Protein AF-0000000075076858 (afdb_homodimer)

Structure (mmCIF, N/CA/C/O backbone):
data_AF-0000000075076858-model_v1
#
loop_
_entity.id
_entity.type
_entity.pdbx_description
1 polymer 'EthD family reductase'
#
loop_
_atom_site.group_PDB
_atom_site.id
_atom_site.type_symbol
_atom_site.label_atom_id
_atom_site.label_alt_id
_atom_site.label_comp_id
_atom_site.label_asym_id
_atom_site.label_entity_id
_atom_site.label_seq_id
_atom_site.pdbx_PDB_ins_code
_atom_site.Cartn_x
_atom_site.Cartn_y
_atom_site.Cartn_z
_atom_site.occupancy
_atom_site.B_iso_or_equiv
_atom_site.auth_seq_id
_atom_site.auth_comp_id
_atom_site.auth_asym_id
_atom_site.auth_atom_id
_atom_site.pdbx_PDB_model_num
ATOM 1 N N . MET A 1 1 ? 21.234 0.151 3.361 1 66.81 1 MET A N 1
ATOM 2 C CA . MET A 1 1 ? 20.609 0.141 2.045 1 66.81 1 MET A CA 1
ATOM 3 C C . MET A 1 1 ? 19.094 0.281 2.168 1 66.81 1 MET A C 1
ATOM 5 O O . MET A 1 1 ? 18.5 -0.144 3.164 1 66.81 1 MET A O 1
ATOM 9 N N . GLN A 1 2 ? 18.453 1.096 1.237 1 89.06 2 GLN A N 1
ATOM 10 C CA . GLN A 1 2 ? 17.016 1.36 1.34 1 89.06 2 GLN A CA 1
ATOM 11 C C . GLN A 1 2 ? 16.203 0.136 0.934 1 89.06 2 GLN A C 1
ATOM 13 O O . GLN A 1 2 ? 16.547 -0.552 -0.031 1 89.06 2 GLN A O 1
ATOM 18 N N . ALA A 1 3 ? 15.25 -0.232 1.722 1 97.94 3 ALA A N 1
ATOM 19 C CA . ALA A 1 3 ? 14.391 -1.364 1.389 1 97.94 3 ALA A CA 1
ATOM 20 C C . ALA A 1 3 ? 13.531 -1.058 0.169 1 97.94 3 ALA A C 1
ATOM 22 O O . ALA A 1 3 ? 13.406 0.1 -0.238 1 97.94 3 ALA A O 1
ATOM 23 N N . ALA A 1 4 ? 13.039 -2.1 -0.532 1 98.62 4 ALA A N 1
ATOM 24 C CA . ALA A 1 4 ? 12.141 -1.986 -1.678 1 98.62 4 ALA A CA 1
ATOM 25 C C . ALA A 1 4 ? 10.906 -2.867 -1.497 1 98.62 4 ALA A C 1
ATOM 27 O O . ALA A 1 4 ? 10.922 -3.803 -0.694 1 98.62 4 ALA A O 1
ATOM 28 N N . LYS A 1 5 ? 9.914 -2.506 -2.207 1 98.56 5 LYS A N 1
ATOM 29 C CA . LYS A 1 5 ? 8.773 -3.424 -2.176 1 98.56 5 LYS A CA 1
ATOM 30 C C . LYS A 1 5 ? 8 -3.387 -3.492 1 98.56 5 LYS A C 1
ATOM 32 O O . LYS A 1 5 ? 8.023 -2.381 -4.203 1 98.56 5 LYS A O 1
ATOM 37 N N . LEU A 1 6 ? 7.422 -4.555 -3.848 1 98.75 6 LEU A N 1
ATOM 38 C CA . LEU A 1 6 ? 6.383 -4.684 -4.867 1 98.75 6 LEU A CA 1
ATOM 39 C C . LEU A 1 6 ? 5 -4.441 -4.266 1 98.75 6 LEU A C 1
ATOM 41 O O . LEU A 1 6 ? 4.672 -4.992 -3.215 1 98.75 6 LEU A O 1
ATOM 45 N N . ILE A 1 7 ? 4.27 -3.613 -4.902 1 98.88 7 ILE A N 1
ATOM 46 C CA . ILE A 1 7 ? 2.883 -3.359 -4.523 1 98.88 7 ILE A CA 1
ATOM 47 C C . ILE A 1 7 ? 1.945 -3.875 -5.613 1 98.88 7 ILE A C 1
ATOM 49 O O . ILE A 1 7 ? 2.088 -3.516 -6.785 1 98.88 7 ILE A O 1
ATOM 53 N N . VAL A 1 8 ? 1.028 -4.719 -5.281 1 98.88 8 VAL A N 1
ATOM 54 C CA . VAL A 1 8 ? 0.04 -5.266 -6.207 1 98.88 8 VAL A CA 1
ATOM 55 C C . VAL A 1 8 ? -1.361 -4.836 -5.777 1 98.88 8 VAL A C 1
ATOM 57 O O . VAL A 1 8 ? -1.803 -5.152 -4.672 1 98.88 8 VAL A O 1
ATOM 60 N N . MET A 1 9 ? -2.053 -4.121 -6.602 1 98.75 9 MET A N 1
ATOM 61 C CA . MET A 1 9 ? -3.375 -3.586 -6.297 1 98.75 9 MET A CA 1
ATOM 62 C C . MET A 1 9 ? -4.445 -4.25 -7.156 1 98.75 9 MET A C 1
ATOM 64 O O . MET A 1 9 ? -4.465 -4.074 -8.375 1 98.75 9 MET A O 1
ATOM 68 N N . TYR A 1 10 ? -5.316 -5 -6.484 1 98.75 10 TYR A N 1
ATOM 69 C CA . TYR A 1 10 ? -6.371 -5.734 -7.172 1 98.75 10 TYR A CA 1
ATOM 70 C C . TYR A 1 10 ? -7.656 -4.918 -7.238 1 98.75 10 TYR A C 1
ATOM 72 O O . TYR A 1 10 ? -8.164 -4.461 -6.211 1 98.75 10 TYR A O 1
ATOM 80 N N . PRO A 1 11 ? -8.195 -4.773 -8.445 1 98.44 11 PRO A N 1
ATOM 81 C CA . PRO A 1 11 ? -9.531 -4.172 -8.516 1 98.44 11 PRO A CA 1
ATOM 82 C C . PRO A 1 11 ? -10.617 -5.059 -7.902 1 98.44 11 PRO A C 1
ATOM 84 O O . PRO A 1 11 ? -10.344 -6.207 -7.535 1 98.44 11 PRO A O 1
ATOM 87 N N . LYS A 1 12 ? -11.781 -4.512 -7.762 1 98.12 12 LYS A N 1
ATOM 88 C CA . LYS A 1 12 ? -12.898 -5.285 -7.227 1 98.12 12 LYS A CA 1
ATOM 89 C C . LYS A 1 12 ? -13.195 -6.5 -8.102 1 98.12 12 LYS A C 1
ATOM 91 O O . LYS A 1 12 ? -13.438 -6.363 -9.305 1 98.12 12 LYS A O 1
ATOM 96 N N . PRO A 1 13 ? -13.141 -7.648 -7.5 1 98.56 13 PRO A N 1
ATOM 97 C CA . PRO A 1 13 ? -13.43 -8.859 -8.273 1 98.56 13 PRO A CA 1
ATOM 98 C C . PRO A 1 13 ? -14.906 -9 -8.641 1 98.56 13 PRO A C 1
ATOM 100 O O . PRO A 1 13 ? -15.758 -8.375 -8.008 1 98.56 13 PRO A O 1
ATOM 103 N N . THR A 1 14 ? -15.188 -9.789 -9.672 1 98.38 14 THR A N 1
ATOM 104 C CA . THR A 1 14 ? -16.562 -10.062 -10.062 1 98.38 14 THR A CA 1
ATOM 105 C C . THR A 1 14 ? -17.297 -10.859 -8.977 1 98.38 14 THR A C 1
ATOM 107 O O . THR A 1 14 ? -18.5 -10.734 -8.82 1 98.38 14 THR A O 1
ATOM 110 N N . ASP A 1 15 ? -16.516 -11.672 -8.227 1 98.5 15 ASP A N 1
ATOM 111 C CA . ASP A 1 15 ? -17.016 -12.469 -7.105 1 98.5 15 ASP A CA 1
ATOM 112 C C . ASP A 1 15 ? -16 -12.492 -5.965 1 98.5 15 ASP A C 1
ATOM 114 O O . ASP A 1 15 ? -15.008 -13.227 -6.02 1 98.5 15 ASP A O 1
ATOM 118 N N . PRO A 1 16 ? -16.219 -11.75 -4.961 1 98.31 16 PRO A N 1
ATOM 119 C CA . PRO A 1 16 ? -15.25 -11.641 -3.863 1 98.31 16 PRO A CA 1
ATOM 120 C C . PRO A 1 16 ? -14.969 -12.977 -3.186 1 98.31 16 PRO A C 1
ATOM 122 O O . PRO A 1 16 ? -13.844 -13.234 -2.768 1 98.31 16 PRO A O 1
ATOM 125 N N . ASP A 1 17 ? -15.992 -13.805 -3.039 1 98.44 17 ASP A N 1
ATOM 126 C CA . ASP A 1 17 ? -15.789 -15.094 -2.375 1 98.44 17 ASP A CA 1
ATOM 127 C C . ASP A 1 17 ? -14.82 -15.969 -3.16 1 98.44 17 ASP A C 1
ATOM 129 O O . ASP A 1 17 ? -13.938 -16.609 -2.576 1 98.44 17 ASP A O 1
ATOM 133 N N . ILE A 1 18 ? -15.016 -16.031 -4.449 1 98.69 18 ILE A N 1
ATOM 134 C CA . ILE A 1 18 ? -14.117 -16.812 -5.289 1 98.69 18 ILE A CA 1
ATOM 135 C C . ILE A 1 18 ? -12.711 -16.219 -5.23 1 98.69 18 ILE A C 1
ATOM 137 O O . ILE A 1 1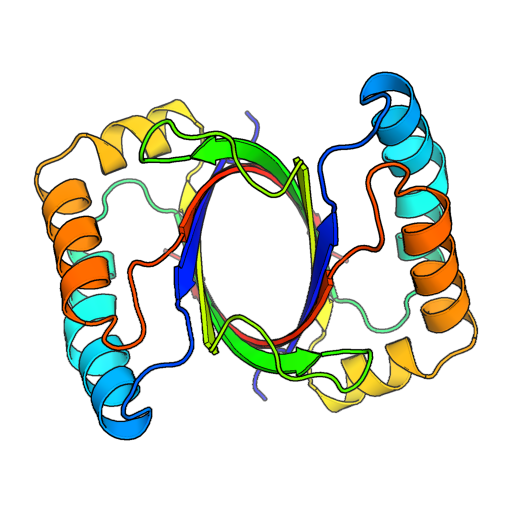8 ? -11.734 -16.953 -5.094 1 98.69 18 ILE A O 1
ATOM 141 N N . PHE A 1 19 ? -12.609 -14.906 -5.352 1 98.88 19 PHE A N 1
ATOM 142 C CA . PHE A 1 19 ? -11.312 -14.242 -5.281 1 98.88 19 PHE A CA 1
ATOM 143 C C . PHE A 1 19 ? -10.602 -14.586 -3.98 1 98.88 19 PHE A C 1
ATOM 145 O O . PHE A 1 19 ? -9.445 -15.016 -3.994 1 98.88 19 PHE A O 1
ATOM 152 N N . GLU A 1 20 ? -11.289 -14.453 -2.883 1 98.62 20 GLU A N 1
ATOM 153 C CA . GLU A 1 20 ? -10.656 -14.68 -1.587 1 98.62 20 GLU A CA 1
ATOM 154 C C . GLU A 1 20 ? -10.188 -16.125 -1.444 1 98.62 20 GLU A C 1
ATOM 156 O O . GLU A 1 20 ? -9.125 -16.391 -0.878 1 98.62 20 GLU A O 1
ATOM 161 N N . HIS A 1 21 ? -10.977 -17.016 -1.89 1 98.69 21 HIS A N 1
ATOM 162 C CA . HIS A 1 21 ? -10.578 -18.422 -1.845 1 98.69 21 HIS A CA 1
ATOM 163 C C . HIS A 1 21 ? -9.305 -18.656 -2.646 1 98.69 21 HIS A C 1
ATOM 165 O O . HIS A 1 21 ? -8.344 -19.25 -2.137 1 98.69 21 HIS A O 1
ATOM 171 N N . ARG A 1 22 ? -9.25 -18.203 -3.881 1 98.81 22 ARG A N 1
ATOM 172 C CA . ARG A 1 22 ? -8.086 -18.406 -4.738 1 98.81 22 ARG A CA 1
ATOM 173 C C . ARG A 1 22 ? -6.879 -17.641 -4.219 1 98.81 22 ARG A C 1
ATOM 175 O O . ARG A 1 22 ? -5.75 -18.141 -4.285 1 98.81 22 ARG A O 1
ATOM 182 N N . TYR A 1 23 ? -7.125 -16.484 -3.705 1 98.81 23 TYR A N 1
ATOM 183 C CA . TYR A 1 23 ? -6.051 -15.656 -3.174 1 98.81 23 TYR A CA 1
ATOM 184 C C . TYR A 1 23 ? -5.387 -16.328 -1.977 1 98.81 23 TYR A C 1
ATOM 186 O O . TYR A 1 23 ? -4.164 -16.484 -1.949 1 98.81 23 TYR A O 1
ATOM 194 N N . THR A 1 24 ? -6.176 -16.812 -1.043 1 98.31 24 THR A N 1
ATOM 195 C CA . THR A 1 24 ? -5.664 -17.312 0.23 1 98.31 24 THR A CA 1
ATOM 196 C C . THR A 1 24 ? -5.16 -18.734 0.091 1 98.31 24 THR A C 1
ATOM 198 O O . THR A 1 24 ? -4.156 -19.109 0.705 1 98.31 24 THR A O 1
ATOM 201 N N . GLU A 1 25 ? -5.828 -19.484 -0.759 1 98.56 25 GLU A N 1
ATOM 202 C CA . GLU A 1 25 ? -5.523 -20.922 -0.784 1 98.56 25 GLU A CA 1
ATOM 203 C C . GLU A 1 25 ? -4.562 -21.266 -1.918 1 98.56 25 GLU A C 1
ATOM 205 O O . GLU A 1 25 ? -3.938 -22.328 -1.911 1 98.56 25 GLU A O 1
ATOM 210 N N . GLU A 1 26 ? -4.508 -20.422 -2.916 1 98.81 26 GLU A N 1
ATOM 211 C CA . GLU A 1 26 ? -3.643 -20.688 -4.059 1 98.81 26 GLU A CA 1
ATOM 212 C C . GLU A 1 26 ? -2.523 -19.656 -4.164 1 98.81 26 GLU A C 1
ATOM 214 O O . GLU A 1 26 ? -1.342 -20.016 -4.129 1 98.81 26 GLU A O 1
ATOM 219 N N . HIS A 1 27 ? -2.863 -18.422 -4.27 1 98.88 27 HIS A N 1
ATOM 220 C CA . HIS A 1 27 ? -1.917 -17.391 -4.684 1 98.88 27 HIS A CA 1
ATOM 221 C C . HIS A 1 27 ? -0.888 -17.109 -3.592 1 98.88 27 HIS A C 1
ATOM 223 O O . HIS A 1 27 ? 0.314 -17.078 -3.861 1 98.88 27 HIS A O 1
ATOM 229 N N . VAL A 1 28 ? -1.396 -16.938 -2.369 1 98.38 28 VAL A N 1
ATOM 230 C CA . VAL A 1 28 ? -0.497 -16.594 -1.276 1 98.38 28 VAL A CA 1
ATOM 231 C C . VAL A 1 28 ? 0.498 -17.719 -1.033 1 98.38 28 VAL A C 1
ATOM 233 O O . VAL A 1 28 ? 1.707 -17.484 -0.964 1 98.38 28 VAL A O 1
ATOM 236 N N . PRO A 1 29 ? 0.054 -19.016 -0.943 1 98.38 29 PRO A N 1
ATOM 237 C CA . PRO A 1 29 ? 1.029 -20.094 -0.8 1 98.38 29 PRO A CA 1
ATOM 238 C C . PRO A 1 29 ? 2.045 -20.141 -1.939 1 98.38 29 PRO A C 1
ATOM 240 O O . PRO A 1 29 ? 3.23 -20.391 -1.708 1 98.38 29 PRO A O 1
ATOM 243 N N . MET A 1 30 ? 1.658 -19.875 -3.162 1 98.56 30 MET A N 1
ATOM 244 C CA . MET A 1 30 ? 2.572 -19.812 -4.301 1 98.56 30 MET A CA 1
ATOM 245 C C . MET A 1 30 ? 3.604 -18.703 -4.102 1 98.56 30 MET A C 1
ATOM 247 O O . MET A 1 30 ? 4.801 -18.922 -4.305 1 98.56 30 MET A O 1
ATOM 251 N N . ALA A 1 31 ? 3.135 -17.516 -3.727 1 98.38 31 ALA A N 1
ATOM 252 C CA . ALA A 1 31 ? 4.023 -16.391 -3.514 1 98.38 31 ALA A CA 1
ATOM 253 C C . ALA A 1 31 ? 5.055 -16.688 -2.43 1 98.38 31 ALA A C 1
ATOM 255 O O . ALA A 1 31 ? 6.242 -16.391 -2.596 1 98.38 31 ALA A O 1
ATOM 256 N N . VAL A 1 32 ? 4.613 -17.266 -1.347 1 97.31 32 VAL A N 1
ATOM 257 C CA . VAL A 1 32 ? 5.484 -17.594 -0.225 1 97.31 32 VAL A CA 1
ATOM 258 C C . VAL A 1 32 ? 6.555 -18.594 -0.679 1 97.31 32 VAL A C 1
ATOM 260 O O . VAL A 1 32 ? 7.727 -18.453 -0.317 1 97.31 32 VAL A O 1
ATOM 263 N N . GLU A 1 33 ? 6.188 -19.484 -1.463 1 97.75 33 GLU A N 1
ATOM 264 C CA . GLU A 1 33 ? 7.109 -20.516 -1.904 1 97.75 33 GLU A CA 1
ATOM 265 C C . GLU A 1 33 ? 8.055 -20 -2.986 1 97.75 33 GLU A C 1
ATOM 267 O O . GLU A 1 33 ? 9.258 -20.25 -2.938 1 97.75 33 GLU A O 1
ATOM 272 N N . LYS A 1 34 ? 7.566 -19.234 -3.928 1 98.5 34 LYS A N 1
ATOM 273 C CA . LYS A 1 34 ? 8.289 -19.062 -5.188 1 98.5 34 LYS A CA 1
ATOM 274 C C . LYS A 1 34 ? 8.992 -17.703 -5.23 1 98.5 34 LYS A C 1
ATOM 276 O O . LYS A 1 34 ? 9.914 -17.5 -6.027 1 98.5 34 LYS A O 1
ATOM 281 N N . MET A 1 35 ? 8.516 -16.719 -4.504 1 98.44 35 MET A N 1
ATOM 282 C CA . MET A 1 35 ? 9.18 -15.422 -4.488 1 98.44 35 MET A CA 1
ATOM 283 C C . MET A 1 35 ? 10.398 -15.453 -3.568 1 98.44 35 MET A C 1
ATOM 285 O O . MET A 1 35 ? 10.258 -15.484 -2.346 1 98.44 35 MET A O 1
ATOM 289 N N . VAL A 1 36 ? 11.531 -15.367 -4.133 1 98 36 VAL A N 1
ATOM 290 C CA . VAL A 1 36 ? 12.773 -15.516 -3.383 1 98 36 VAL A CA 1
ATOM 291 C C . VAL A 1 36 ? 13.281 -14.148 -2.938 1 98 36 VAL A C 1
ATOM 293 O O . VAL A 1 36 ? 13.008 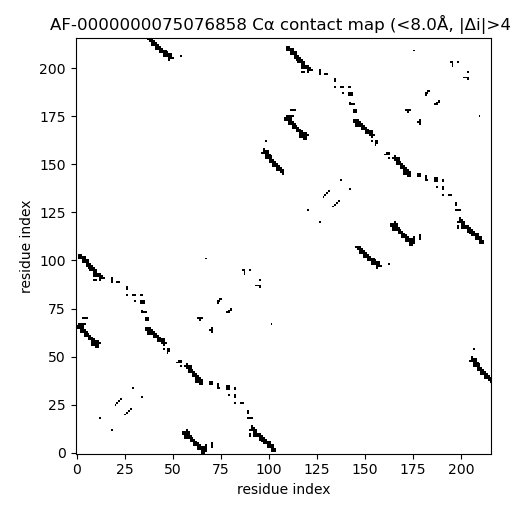-13.133 -3.59 1 98 36 VAL A O 1
ATOM 296 N N . GLY A 1 37 ? 13.961 -14.094 -1.81 1 98.25 37 GLY A N 1
ATOM 297 C CA . GLY A 1 37 ? 14.602 -12.883 -1.337 1 98.25 37 GLY A CA 1
ATOM 298 C C . GLY A 1 37 ? 13.664 -11.969 -0.568 1 98.25 37 GLY A C 1
ATOM 299 O O . GLY A 1 37 ? 14.086 -10.938 -0.041 1 98.25 37 GLY A O 1
ATOM 300 N N . LYS A 1 38 ? 12.422 -12.359 -0.522 1 98.5 38 LYS A N 1
ATOM 301 C CA . LYS A 1 38 ? 11.445 -11.547 0.195 1 98.5 38 LYS A CA 1
ATOM 302 C C . LYS A 1 38 ? 11.719 -11.555 1.696 1 98.5 38 LYS A C 1
ATOM 304 O O . LYS A 1 38 ? 12.258 -12.531 2.229 1 98.5 38 LYS A O 1
ATOM 309 N N . THR A 1 39 ? 11.305 -10.469 2.418 1 98.56 39 THR A N 1
ATOM 310 C CA . THR A 1 39 ? 11.508 -10.398 3.861 1 98.56 39 THR A CA 1
ATOM 311 C C . THR A 1 39 ? 10.172 -10.227 4.586 1 98.56 39 THR A C 1
ATOM 313 O O . THR A 1 39 ? 10.086 -10.43 5.797 1 98.56 39 THR A O 1
ATOM 316 N N . ARG A 1 40 ? 9.156 -9.828 3.928 1 98.5 40 ARG A N 1
ATOM 317 C CA . ARG A 1 40 ? 7.855 -9.562 4.531 1 98.5 40 ARG A CA 1
ATOM 318 C C . ARG A 1 40 ? 6.754 -9.57 3.479 1 98.5 40 ARG A C 1
ATOM 320 O O . ARG A 1 40 ? 6.961 -9.117 2.35 1 98.5 40 ARG A O 1
ATOM 327 N N . PHE A 1 41 ? 5.688 -10.109 3.773 1 98.56 41 PHE A N 1
ATOM 328 C CA . PHE A 1 41 ? 4.453 -10.062 2.996 1 98.56 41 PHE A CA 1
ATOM 329 C C . PHE A 1 41 ? 3.338 -9.398 3.793 1 98.56 41 PHE A C 1
ATOM 331 O O . PHE A 1 41 ? 3.088 -9.758 4.945 1 98.56 41 PHE A O 1
ATOM 338 N N . VAL A 1 42 ? 2.709 -8.375 3.205 1 98.5 42 VAL A N 1
ATOM 339 C CA . VAL A 1 42 ? 1.59 -7.672 3.824 1 98.5 42 VAL A CA 1
ATOM 340 C C . VAL A 1 42 ? 0.356 -7.777 2.932 1 98.5 42 VAL A C 1
ATOM 342 O O . VAL A 1 42 ? 0.385 -7.363 1.77 1 98.5 42 VAL A O 1
ATOM 345 N N . ALA A 1 43 ? -0.709 -8.328 3.414 1 98.44 43 ALA A N 1
ATOM 346 C CA . ALA A 1 43 ? -1.996 -8.422 2.729 1 98.44 43 ALA A CA 1
ATOM 347 C C . ALA A 1 43 ? -3.021 -7.484 3.359 1 98.44 43 ALA A C 1
ATOM 349 O O . ALA A 1 43 ? -3.338 -7.609 4.543 1 98.44 43 ALA A O 1
ATOM 350 N N . SER A 1 44 ? -3.549 -6.574 2.576 1 98.69 44 SER A N 1
ATOM 351 C CA . SER A 1 44 ? -4.531 -5.605 3.047 1 98.69 44 SER A CA 1
ATOM 352 C C . SER A 1 44 ? -5.883 -5.816 2.371 1 98.69 44 SER A C 1
ATOM 354 O O . SER A 1 44 ? -5.965 -5.906 1.145 1 98.69 44 SER A O 1
ATOM 356 N N . LEU A 1 45 ? -6.91 -5.965 3.15 1 98.44 45 LEU A N 1
ATOM 357 C CA . LEU A 1 45 ? -8.281 -5.883 2.666 1 98.44 45 LEU A CA 1
ATOM 358 C C . LEU A 1 45 ? -8.82 -4.461 2.799 1 98.44 45 LEU A C 1
ATOM 360 O O . LEU A 1 45 ? -8.891 -3.92 3.904 1 98.44 45 LEU A O 1
ATOM 364 N N . ILE A 1 46 ? -9.242 -3.859 1.659 1 98.38 46 ILE A N 1
ATOM 365 C CA . ILE A 1 46 ? -9.727 -2.484 1.678 1 98.38 46 ILE A CA 1
ATOM 366 C C . ILE A 1 46 ? -11.164 -2.451 2.184 1 98.38 46 ILE A C 1
ATOM 368 O O . ILE A 1 46 ? -12.039 -3.125 1.633 1 98.38 46 ILE A O 1
ATOM 372 N N . ILE A 1 47 ? -11.383 -1.637 3.164 1 97 47 ILE A N 1
ATOM 373 C CA . ILE A 1 47 ? -12.672 -1.573 3.842 1 97 47 ILE A CA 1
ATOM 374 C C . ILE A 1 47 ? -13.469 -0.381 3.32 1 97 47 ILE A C 1
ATOM 376 O O . ILE A 1 47 ? -14.68 -0.481 3.109 1 97 47 ILE A O 1
ATOM 380 N N . SER A 1 48 ? -12.812 0.699 3.189 1 95.19 48 SER A N 1
ATOM 381 C CA . SER A 1 48 ? -13.492 1.92 2.777 1 95.19 48 SER A CA 1
ATOM 382 C C . SER A 1 48 ? -12.5 2.982 2.322 1 95.19 48 SER A C 1
ATOM 384 O O . SER A 1 48 ? -11.289 2.779 2.4 1 95.19 48 SER A O 1
ATOM 386 N N . THR A 1 49 ? -13.133 3.975 1.705 1 92.81 49 THR A N 1
ATOM 387 C CA . THR A 1 49 ? -12.398 5.211 1.459 1 92.81 49 THR A CA 1
ATOM 388 C C . THR A 1 49 ? -12.75 6.266 2.502 1 92.81 49 THR A C 1
ATOM 390 O O . THR A 1 49 ? -13.844 6.238 3.078 1 92.81 49 THR A O 1
ATOM 393 N N . ALA A 1 50 ? -11.828 7.105 2.748 1 82.62 50 ALA A N 1
ATOM 394 C CA . ALA A 1 50 ? -12.07 8.141 3.748 1 82.62 50 ALA A CA 1
ATOM 395 C C . ALA A 1 50 ? -13.203 9.07 3.318 1 82.62 50 ALA A C 1
ATOM 397 O O . ALA A 1 50 ? -13.922 9.617 4.16 1 82.62 50 ALA A O 1
ATOM 398 N N . ASP A 1 51 ? -13.391 9.219 2.043 1 83.44 51 ASP A N 1
ATOM 399 C CA . ASP A 1 51 ? -14.422 10.125 1.557 1 83.44 51 ASP A CA 1
ATOM 400 C C . ASP A 1 51 ? -15.742 9.391 1.348 1 83.44 51 ASP A C 1
ATOM 402 O O . ASP A 1 51 ? -16.734 9.992 0.934 1 83.44 51 ASP A O 1
ATOM 406 N N . GLY A 1 52 ? -15.797 8.227 1.551 1 84.75 52 GLY A N 1
ATOM 407 C CA . GLY A 1 52 ? -17.031 7.465 1.485 1 84.75 52 GLY A CA 1
ATOM 408 C C . GLY A 1 52 ? -17.344 6.953 0.092 1 84.75 52 GLY A C 1
ATOM 409 O O . GLY A 1 52 ? -18.297 6.188 -0.095 1 84.75 52 GLY A O 1
ATOM 410 N N . LYS A 1 53 ? -16.641 7.371 -0.923 1 90.12 53 LYS A N 1
ATOM 411 C CA . LYS A 1 53 ? -16.812 6.844 -2.271 1 90.12 53 LYS A CA 1
ATOM 412 C C . LYS A 1 53 ? -16.328 5.398 -2.365 1 90.12 53 LYS A C 1
ATOM 414 O O . LYS A 1 53 ? -15.547 4.945 -1.53 1 90.12 53 LYS A O 1
ATOM 419 N N . PRO A 1 54 ? -16.844 4.641 -3.422 1 92.31 54 PRO A N 1
ATOM 420 C CA . PRO A 1 54 ? -16.344 3.271 -3.588 1 92.31 54 PRO A CA 1
ATOM 421 C C . PRO A 1 54 ? -14.836 3.211 -3.832 1 92.31 54 PRO A C 1
ATOM 423 O O . PRO A 1 54 ? -14.305 4 -4.617 1 92.31 54 PRO A O 1
ATOM 426 N N . ALA A 1 55 ? -14.195 2.363 -3.113 1 94.5 55 ALA A N 1
ATOM 427 C CA . ALA A 1 55 ? -12.758 2.182 -3.297 1 94.5 55 ALA A CA 1
ATOM 428 C C . ALA A 1 55 ? -12.453 1.552 -4.652 1 94.5 55 ALA A C 1
ATOM 430 O O . ALA A 1 55 ? -13.125 0.609 -5.07 1 94.5 55 ALA A O 1
ATOM 431 N N . PRO A 1 56 ? -11.422 2.016 -5.312 1 96.06 56 PRO A N 1
ATOM 432 C CA . PRO A 1 56 ? -11.07 1.449 -6.617 1 96.06 56 PRO A CA 1
ATOM 433 C C . PRO A 1 56 ? -10.375 0.096 -6.508 1 96.06 56 PRO A C 1
ATOM 435 O O . PRO A 1 56 ? -10.211 -0.601 -7.512 1 96.06 56 PRO A O 1
ATOM 438 N N . TYR A 1 57 ? -9.953 -0.258 -5.312 1 98.31 57 TYR A N 1
ATOM 439 C CA . TYR A 1 57 ? -9.25 -1.52 -5.098 1 98.31 57 TYR A CA 1
ATOM 440 C C . TYR A 1 57 ? -9.922 -2.336 -4 1 98.31 57 TYR A C 1
ATOM 442 O O . TYR A 1 57 ? -10.5 -1.775 -3.062 1 98.31 57 TYR A O 1
ATOM 450 N N . TYR A 1 58 ? -9.828 -3.605 -4.137 1 98.62 58 TYR A N 1
ATOM 451 C CA . TYR A 1 58 ? -10.398 -4.559 -3.191 1 98.62 58 TYR A CA 1
ATOM 452 C C . TYR A 1 58 ? -9.328 -5.086 -2.24 1 98.62 58 TYR A C 1
ATOM 454 O O . TYR A 1 58 ? -9.539 -5.145 -1.027 1 98.62 58 TYR A O 1
ATOM 462 N N . ARG A 1 59 ? -8.133 -5.492 -2.766 1 98.62 59 ARG A N 1
ATOM 463 C CA . ARG A 1 59 ? -6.965 -5.973 -2.039 1 98.62 59 ARG A CA 1
ATOM 464 C C . ARG A 1 59 ? -5.691 -5.285 -2.527 1 98.62 59 ARG A C 1
ATOM 466 O O . ARG A 1 59 ? -5.512 -5.082 -3.729 1 98.62 59 ARG A O 1
ATOM 473 N N . ILE A 1 60 ? -4.879 -5.016 -1.577 1 98.88 60 ILE A N 1
ATOM 474 C CA . ILE A 1 60 ? -3.523 -4.566 -1.88 1 98.88 60 ILE A CA 1
ATOM 475 C C . ILE A 1 60 ? -2.51 -5.461 -1.171 1 98.88 60 ILE A C 1
ATOM 477 O O . ILE A 1 60 ? -2.582 -5.645 0.047 1 98.88 60 ILE A O 1
ATOM 481 N N . ALA A 1 61 ? -1.637 -6.012 -1.91 1 98.88 61 ALA A N 1
ATOM 482 C CA . ALA A 1 61 ? -0.558 -6.848 -1.389 1 98.88 61 ALA A CA 1
ATOM 483 C C . ALA A 1 61 ? 0.795 -6.16 -1.551 1 98.88 61 ALA A C 1
ATOM 485 O O . ALA A 1 61 ? 1.062 -5.535 -2.58 1 98.88 61 ALA A O 1
ATOM 486 N N . GLU A 1 62 ? 1.598 -6.293 -0.554 1 98.88 62 GLU A N 1
ATOM 487 C CA . GLU A 1 62 ? 2.947 -5.734 -0.586 1 98.88 62 GLU A CA 1
ATOM 488 C C . GLU A 1 62 ? 3.986 -6.789 -0.218 1 98.88 62 GLU A C 1
ATOM 490 O O . GLU A 1 62 ? 3.844 -7.484 0.792 1 98.88 62 GLU A O 1
ATOM 495 N N . VAL A 1 63 ? 4.961 -6.906 -1.014 1 98.81 63 VAL A N 1
ATOM 496 C CA . VAL A 1 63 ? 6.066 -7.828 -0.772 1 98.81 63 VAL A CA 1
ATOM 497 C C . VAL A 1 63 ? 7.371 -7.047 -0.626 1 98.81 63 VAL A C 1
ATOM 499 O O . VAL A 1 63 ? 7.801 -6.363 -1.56 1 98.81 63 VAL A O 1
ATOM 502 N N . TYR A 1 64 ? 8.008 -7.148 0.502 1 98.81 64 TYR A N 1
ATOM 503 C CA . TYR A 1 64 ? 9.203 -6.375 0.83 1 98.81 64 TYR A CA 1
ATOM 504 C C . TYR A 1 64 ? 10.469 -7.16 0.512 1 98.81 64 TYR A C 1
ATOM 506 O O . TYR A 1 64 ? 10.508 -8.383 0.681 1 98.81 64 TYR A O 1
ATOM 514 N N . PHE A 1 65 ? 11.469 -6.473 0.173 1 98.81 65 PHE A N 1
ATOM 515 C CA . PHE A 1 65 ? 12.812 -6.961 -0.111 1 98.81 65 PHE A CA 1
ATOM 516 C C . PHE A 1 65 ? 13.867 -6.062 0.539 1 98.81 65 PHE A C 1
ATOM 518 O O . PHE A 1 65 ? 13.625 -4.875 0.756 1 98.81 65 PHE A O 1
ATOM 525 N N . PRO A 1 66 ? 15.039 -6.613 0.832 1 98.31 66 PRO A N 1
ATOM 526 C CA . PRO A 1 66 ? 16.062 -5.805 1.514 1 98.31 66 PRO A CA 1
ATOM 527 C C . PRO A 1 66 ? 16.656 -4.73 0.613 1 98.31 66 PRO A C 1
ATOM 529 O O . PRO A 1 66 ? 17.328 -3.814 1.1 1 98.31 66 PRO A O 1
ATOM 532 N N . SER A 1 67 ? 16.5 -4.863 -0.75 1 98.19 67 SER A N 1
ATOM 533 C CA . SER A 1 67 ? 17.062 -3.906 -1.699 1 98.19 67 SER A CA 1
ATOM 534 C C . SER A 1 67 ? 16.328 -3.969 -3.039 1 98.19 67 SER A C 1
ATOM 536 O O . SER A 1 67 ? 15.609 -4.926 -3.314 1 98.19 67 SER A O 1
ATOM 538 N N . MET A 1 68 ? 16.578 -2.93 -3.832 1 97.62 68 MET A N 1
ATOM 539 C CA . MET A 1 68 ? 16 -2.891 -5.176 1 97.62 68 MET A CA 1
ATOM 540 C C . MET A 1 68 ? 16.562 -4.02 -6.035 1 97.62 68 MET A C 1
ATOM 542 O O . MET A 1 68 ? 15.812 -4.684 -6.754 1 97.62 68 MET A O 1
ATOM 546 N N . PRO A 1 69 ? 17.891 -4.316 -5.941 1 97.94 69 PRO A N 1
ATOM 547 C CA . PRO A 1 69 ? 18.406 -5.445 -6.723 1 97.94 69 PRO A CA 1
ATOM 548 C C . PRO A 1 69 ? 17.766 -6.777 -6.332 1 97.94 69 PRO A C 1
ATOM 550 O O . PRO A 1 69 ? 17.5 -7.613 -7.195 1 97.94 69 PRO A O 1
ATOM 553 N N . ALA A 1 70 ? 17.5 -6.992 -5.074 1 98.31 70 ALA A N 1
ATOM 554 C CA . ALA A 1 70 ? 16.859 -8.227 -4.629 1 98.31 70 ALA A CA 1
ATOM 555 C C . ALA A 1 70 ? 15.445 -8.336 -5.199 1 98.31 70 ALA A C 1
ATOM 557 O O . ALA A 1 70 ? 15.023 -9.414 -5.629 1 98.31 70 ALA A O 1
ATOM 558 N N . LEU A 1 71 ? 14.672 -7.258 -5.191 1 98.25 71 LEU A N 1
ATOM 559 C CA . LEU A 1 71 ? 13.336 -7.227 -5.773 1 98.25 71 LEU A CA 1
ATOM 560 C C . LEU A 1 71 ? 13.383 -7.543 -7.262 1 98.25 71 LEU A C 1
ATOM 562 O O . LEU A 1 71 ? 12.617 -8.383 -7.75 1 98.25 71 LEU A O 1
ATOM 566 N N . GLU A 1 72 ? 14.266 -6.867 -7.945 1 97.06 72 GLU A N 1
ATOM 567 C CA . GLU A 1 72 ? 14.383 -7.062 -9.391 1 97.06 72 GLU A CA 1
ATOM 568 C C . GLU A 1 72 ? 14.773 -8.5 -9.719 1 97.06 72 GLU A C 1
ATOM 570 O O . GLU A 1 72 ? 14.25 -9.086 -10.672 1 97.06 72 GLU A O 1
ATOM 575 N N . ALA A 1 73 ? 15.719 -9.055 -8.961 1 98.19 73 ALA A N 1
ATOM 576 C CA . ALA A 1 73 ? 16.109 -10.453 -9.156 1 98.19 73 ALA A CA 1
ATOM 577 C C . ALA A 1 73 ? 14.914 -11.383 -9.008 1 98.19 73 ALA A C 1
ATOM 579 O O . ALA A 1 73 ? 14.742 -12.312 -9.797 1 98.19 73 ALA A O 1
ATOM 580 N N . CYS A 1 74 ? 14.102 -11.117 -8.023 1 98.25 74 CYS A N 1
ATOM 581 C CA . CYS A 1 74 ? 12.914 -11.93 -7.801 1 98.25 74 CYS A CA 1
ATOM 582 C C . CYS A 1 74 ? 11.945 -11.82 -8.969 1 98.25 74 CYS A C 1
ATOM 584 O O . CYS A 1 74 ? 11.469 -12.828 -9.492 1 98.25 74 CYS A O 1
ATOM 586 N N . LEU A 1 75 ? 11.633 -10.625 -9.383 1 96.94 75 LEU A N 1
ATOM 587 C CA . LEU A 1 75 ? 10.664 -10.398 -10.445 1 96.94 75 LEU A CA 1
ATOM 588 C C . LEU A 1 75 ? 11.148 -10.992 -11.766 1 96.94 75 LEU A C 1
ATOM 590 O O . LEU A 1 75 ? 10.344 -11.383 -12.609 1 96.94 75 LEU A O 1
ATOM 594 N N . ASN A 1 76 ? 12.461 -11.07 -11.938 1 97 76 ASN A N 1
ATOM 595 C CA . ASN A 1 76 ? 13.031 -11.617 -13.164 1 97 76 ASN A CA 1
ATOM 596 C C . ASN A 1 76 ? 13.203 -13.133 -13.07 1 97 76 ASN A C 1
ATOM 598 O O . ASN A 1 76 ? 13.586 -13.773 -14.055 1 97 76 ASN A O 1
ATOM 602 N N . SER A 1 77 ? 13.047 -13.758 -11.977 1 98.19 77 SER A N 1
ATOM 603 C CA . SER A 1 77 ? 13.133 -15.203 -11.797 1 98.19 77 SER A CA 1
ATOM 604 C C . SER A 1 77 ? 11.891 -15.906 -12.336 1 98.19 77 SER A C 1
ATOM 606 O O . SER A 1 77 ? 10.844 -15.281 -12.508 1 98.19 77 SER A O 1
ATOM 608 N N . ILE A 1 78 ? 11.992 -17.219 -12.594 1 98.31 78 ILE A N 1
ATOM 609 C CA . ILE A 1 78 ? 10.859 -18.031 -13.031 1 98.31 78 ILE A CA 1
ATOM 610 C C . ILE A 1 78 ? 9.758 -17.984 -11.984 1 98.31 78 ILE A C 1
ATOM 612 O O . ILE A 1 78 ? 8.578 -17.812 -12.312 1 98.31 78 ILE A O 1
ATOM 616 N N . GLY A 1 79 ? 10.078 -18.078 -10.688 1 98.56 79 GLY A N 1
ATOM 617 C CA . GLY A 1 79 ? 9.109 -18.062 -9.602 1 98.56 79 GLY A CA 1
ATOM 618 C C . GLY A 1 79 ? 8.352 -16.75 -9.5 1 98.56 79 GLY A C 1
ATOM 619 O O . GLY A 1 79 ? 7.133 -16.75 -9.312 1 98.56 79 GLY A O 1
ATOM 620 N N . GLY A 1 80 ? 9.102 -15.68 -9.578 1 98.19 80 GLY A N 1
ATOM 621 C CA . GLY A 1 80 ? 8.461 -14.367 -9.562 1 98.19 80 GLY A CA 1
ATOM 622 C C . GLY A 1 80 ? 7.488 -14.164 -10.711 1 98.19 80 GLY A C 1
ATOM 623 O O . GLY A 1 80 ? 6.387 -13.648 -10.516 1 98.19 80 GLY A O 1
ATOM 624 N N . GLN A 1 81 ? 7.906 -14.594 -11.883 1 98 81 GLN A N 1
ATOM 625 C CA . GLN A 1 81 ? 7.07 -14.422 -13.062 1 98 81 GLN A CA 1
ATOM 626 C C . GLN A 1 81 ? 5.824 -15.297 -12.992 1 98 81 GLN A C 1
ATOM 628 O O . GLN A 1 81 ? 4.734 -14.859 -13.367 1 98 81 GLN A O 1
ATOM 633 N N . GLU A 1 82 ? 5.961 -16.531 -12.523 1 98.56 82 GLU A N 1
ATOM 634 C CA . GLU A 1 82 ? 4.812 -17.422 -12.336 1 98.56 82 GLU A CA 1
ATOM 635 C C . GLU A 1 82 ? 3.818 -16.828 -11.344 1 98.56 82 GLU A C 1
ATOM 637 O O . GLU A 1 82 ? 2.605 -16.891 -11.555 1 98.56 82 GLU A O 1
ATOM 642 N N . THR A 1 83 ? 4.328 -16.266 -10.289 1 98.69 83 THR A N 1
ATOM 643 C CA . THR A 1 83 ? 3.477 -15.68 -9.266 1 98.69 83 THR A CA 1
ATOM 644 C C . THR A 1 83 ? 2.729 -14.469 -9.82 1 98.69 83 THR A C 1
ATOM 646 O O . THR A 1 83 ? 1.53 -14.305 -9.57 1 98.69 83 THR A O 1
ATOM 649 N N . ALA A 1 84 ? 3.418 -13.602 -10.539 1 98.06 84 ALA A N 1
ATOM 650 C CA . ALA A 1 84 ? 2.791 -12.43 -11.148 1 98.06 84 ALA A CA 1
ATOM 651 C C . ALA A 1 84 ? 1.697 -12.836 -12.125 1 98.06 84 ALA A C 1
ATOM 653 O O . ALA A 1 84 ? 0.62 -12.234 -12.148 1 98.06 84 ALA A O 1
ATOM 654 N N . LYS A 1 85 ? 1.982 -13.852 -12.93 1 98.31 85 LYS A N 1
ATOM 655 C CA . LYS A 1 85 ? 0.986 -14.359 -13.875 1 98.31 85 LYS A CA 1
ATOM 656 C C . LYS A 1 85 ? -0.25 -14.875 -13.141 1 98.31 85 LYS A C 1
ATOM 658 O O . LYS A 1 85 ? -1.378 -14.656 -13.594 1 98.31 85 LYS A O 1
ATOM 663 N N . HIS A 1 86 ? -0.052 -15.578 -12.062 1 98.88 86 HIS A N 1
ATOM 664 C CA . HIS A 1 86 ? -1.169 -16.109 -11.289 1 98.88 86 HIS A CA 1
ATOM 665 C C . HIS A 1 86 ? -1.988 -14.977 -10.664 1 98.88 86 HIS A C 1
ATOM 667 O O . HIS A 1 86 ? -3.213 -15.078 -10.57 1 98.88 86 HIS A O 1
ATOM 673 N N . ALA A 1 87 ? -1.324 -13.898 -10.188 1 98.75 87 ALA A N 1
ATOM 674 C CA . ALA A 1 87 ? -2.037 -12.719 -9.695 1 98.75 87 ALA A CA 1
ATOM 675 C C . ALA A 1 87 ? -3.004 -12.18 -10.75 1 98.75 87 ALA A C 1
ATOM 677 O O . ALA A 1 87 ? -4.137 -11.82 -10.43 1 98.75 87 ALA A O 1
ATOM 678 N N . VAL A 1 88 ? -2.539 -12.148 -11.977 1 98.56 88 VAL A N 1
ATOM 679 C CA . VAL A 1 88 ? -3.383 -11.688 -13.07 1 98.56 88 VAL A CA 1
ATOM 680 C C . VAL A 1 88 ? -4.535 -12.664 -13.289 1 98.56 88 VAL A C 1
ATOM 682 O O . VAL A 1 88 ? -5.684 -12.25 -13.477 1 98.56 88 VAL A O 1
ATOM 685 N N . GLU A 1 89 ? -4.246 -13.914 -13.211 1 98.69 89 GLU A N 1
ATOM 686 C CA . GLU A 1 89 ? -5.227 -14.961 -13.461 1 98.69 89 GLU A CA 1
ATOM 687 C C . GLU A 1 89 ? -6.387 -14.891 -12.477 1 98.69 89 GLU A C 1
ATOM 689 O O . GLU A 1 89 ? -7.543 -15.086 -12.844 1 98.69 89 GLU A O 1
ATOM 694 N N . ILE A 1 90 ? -6.133 -14.609 -11.234 1 98.81 90 ILE A N 1
ATOM 695 C CA . ILE A 1 90 ? -7.176 -14.688 -10.211 1 98.81 90 ILE A CA 1
ATOM 696 C C . ILE A 1 90 ? -7.922 -13.359 -10.133 1 98.81 90 ILE A C 1
ATOM 698 O O . ILE A 1 90 ? -8.938 -13.25 -9.445 1 98.81 90 ILE A O 1
ATOM 702 N N . SER A 1 91 ? -7.426 -12.344 -10.75 1 98.62 91 SER A N 1
ATOM 703 C CA . SER A 1 91 ? -8.008 -11.008 -10.711 1 98.62 91 SER A CA 1
ATOM 704 C C . SER A 1 91 ? -9.125 -10.859 -11.742 1 98.62 91 SER A C 1
ATOM 706 O O . SER A 1 91 ? -8.922 -10.281 -12.812 1 98.62 91 SER A O 1
ATOM 708 N N . SER A 1 92 ? -10.344 -11.188 -11.406 1 98.44 92 SER A N 1
ATOM 709 C CA . SER A 1 92 ? -11.453 -11.273 -12.352 1 98.44 92 SER A CA 1
ATOM 710 C C . SER A 1 92 ? -12.039 -9.891 -12.648 1 98.44 92 SER A C 1
ATOM 712 O O . SER A 1 92 ? -12.781 -9.719 -13.617 1 98.44 92 SER A O 1
ATOM 714 N N . GLY A 1 93 ? -11.812 -8.945 -11.82 1 97.62 93 GLY A N 1
ATOM 715 C CA . GLY A 1 93 ? -12.352 -7.605 -12.008 1 97.62 93 GLY A CA 1
ATOM 716 C C . GLY A 1 93 ? -11.492 -6.742 -12.914 1 97.62 93 GLY A C 1
ATOM 717 O O . GLY A 1 93 ? -11.812 -5.578 -13.156 1 97.62 93 GLY A O 1
ATOM 718 N N . GLY A 1 94 ? -10.359 -7.289 -13.438 1 97.56 94 GLY A N 1
ATOM 719 C CA . GLY A 1 94 ? -9.383 -6.57 -14.25 1 97.56 94 GLY A CA 1
ATOM 720 C C . GLY A 1 94 ? -7.949 -6.844 -13.836 1 97.56 94 GLY A C 1
ATOM 721 O O . GLY A 1 94 ? -7.703 -7.422 -12.773 1 97.56 94 GLY A O 1
ATOM 722 N N . ALA A 1 95 ? -7 -6.402 -14.688 1 96.56 95 ALA A N 1
ATOM 723 C CA . ALA A 1 95 ? -5.59 -6.621 -14.375 1 96.56 95 ALA A CA 1
ATOM 724 C C . ALA A 1 95 ? -5.18 -5.855 -13.125 1 96.56 95 ALA A C 1
ATOM 726 O O . ALA A 1 95 ? -5.57 -4.703 -12.938 1 96.56 95 ALA A O 1
ATOM 727 N N . PRO A 1 96 ? -4.438 -6.484 -12.25 1 98.19 96 PRO A N 1
ATOM 728 C CA . PRO A 1 96 ? -3.885 -5.723 -11.125 1 98.19 96 PRO A CA 1
ATOM 729 C C . PRO A 1 96 ? -2.891 -4.652 -11.57 1 98.19 96 PRO A C 1
ATOM 731 O O . PRO A 1 96 ? -2.301 -4.766 -12.648 1 98.19 96 PRO A O 1
ATOM 734 N N . LEU A 1 97 ? -2.77 -3.662 -10.766 1 98.06 97 LEU A N 1
ATOM 735 C CA . LEU A 1 97 ? -1.663 -2.721 -10.898 1 98.06 97 LEU A CA 1
ATOM 736 C C . LEU A 1 97 ? -0.444 -3.195 -10.117 1 98.06 97 LEU A C 1
ATOM 738 O O . LEU A 1 97 ? -0.561 -3.58 -8.953 1 98.06 97 LEU A O 1
ATOM 742 N N . PHE A 1 98 ? 0.717 -3.252 -10.781 1 98.44 98 PHE A N 1
ATOM 743 C CA . PHE A 1 98 ? 1.986 -3.605 -10.156 1 98.44 98 PHE A CA 1
ATOM 744 C C . PHE A 1 98 ? 2.896 -2.389 -10.055 1 98.44 98 PHE A C 1
ATOM 746 O O . PHE A 1 98 ? 3.244 -1.777 -11.07 1 98.44 98 PHE A O 1
ATOM 753 N N . LEU A 1 99 ? 3.27 -2.035 -8.859 1 98.38 99 LEU A N 1
ATOM 754 C CA . LEU A 1 99 ? 4.168 -0.91 -8.625 1 98.38 99 LEU A CA 1
ATOM 755 C C . LEU A 1 99 ? 5.461 -1.377 -7.957 1 98.38 99 LEU A C 1
ATOM 757 O O . LEU A 1 99 ? 5.43 -2.225 -7.062 1 98.38 99 LEU A O 1
ATOM 761 N N . ILE A 1 100 ? 6.543 -0.787 -8.375 1 98.19 100 ILE A N 1
ATOM 762 C CA . ILE A 1 100 ? 7.852 -0.994 -7.766 1 98.19 100 ILE A CA 1
ATOM 763 C C . ILE A 1 100 ? 8.273 0.266 -7.016 1 98.19 100 ILE A C 1
ATOM 765 O O . ILE A 1 100 ? 8.164 1.377 -7.543 1 98.19 100 ILE A O 1
ATOM 769 N N . SER A 1 101 ? 8.734 0.042 -5.754 1 98.38 101 SER A N 1
ATOM 770 C CA . SER A 1 101 ? 8.969 1.243 -4.961 1 98.38 101 SER A CA 1
ATOM 771 C C . SER A 1 101 ? 10.203 1.087 -4.074 1 98.38 101 SER A C 1
ATOM 773 O O . SER A 1 101 ? 10.617 -0.034 -3.777 1 98.38 101 SER A O 1
ATOM 775 N N . GLU A 1 102 ? 10.836 2.197 -3.678 1 98.38 102 GLU A N 1
ATOM 776 C CA . GLU A 1 102 ? 11.75 2.303 -2.543 1 98.38 102 GLU A CA 1
ATOM 777 C C . GLU A 1 102 ? 11 2.668 -1.265 1 98.38 102 GLU A C 1
ATOM 779 O O . GLU A 1 102 ? 10.039 3.445 -1.3 1 98.38 102 GLU A O 1
ATOM 784 N N . VAL A 1 103 ? 11.5 2.117 -0.134 1 98.44 103 VAL A N 1
ATOM 785 C CA . VAL A 1 103 ? 10.664 2.193 1.057 1 98.44 103 VAL A CA 1
ATOM 786 C C . VAL A 1 103 ? 11.492 2.682 2.244 1 98.44 103 VAL A C 1
ATOM 788 O O . VAL A 1 103 ? 12.617 2.219 2.455 1 98.44 103 VAL A O 1
ATOM 791 N N . GLU A 1 104 ? 10.992 3.613 2.939 1 97.56 104 GLU A N 1
ATOM 792 C CA . GLU A 1 104 ? 11.453 3.992 4.273 1 97.56 104 GLU A CA 1
ATOM 793 C C . GLU A 1 104 ? 10.414 3.658 5.336 1 97.56 104 GLU A C 1
ATOM 795 O O . GLU A 1 104 ? 9.227 3.947 5.16 1 97.56 104 GLU A O 1
ATOM 800 N N . THR A 1 105 ? 10.875 3.025 6.414 1 97.62 105 THR A N 1
ATOM 801 C CA . THR A 1 105 ? 9.977 2.617 7.484 1 97.62 105 THR A CA 1
ATOM 802 C C . THR A 1 105 ? 10.406 3.219 8.82 1 97.62 105 THR A C 1
ATOM 804 O O . THR A 1 105 ? 11.602 3.234 9.141 1 97.62 105 THR A O 1
ATOM 807 N N . VAL A 1 106 ? 9.469 3.727 9.5 1 96.38 106 VAL A N 1
ATOM 808 C CA . VAL A 1 106 ? 9.688 4.211 10.859 1 96.38 106 VAL A CA 1
ATOM 809 C C . VAL A 1 106 ? 8.727 3.508 11.82 1 96.38 106 VAL A C 1
ATOM 811 O O . VAL A 1 106 ? 7.508 3.572 11.641 1 96.38 106 VAL A O 1
ATOM 814 N N . ASP A 1 107 ? 9.266 2.9 12.914 1 96.62 107 ASP A N 1
ATOM 815 C CA . ASP A 1 107 ? 8.453 2.252 13.938 1 96.62 107 ASP A CA 1
ATOM 816 C C . ASP A 1 107 ? 8.344 3.129 15.18 1 96.62 107 ASP A C 1
ATOM 818 O O . ASP A 1 107 ? 9.297 3.818 15.555 1 96.62 107 ASP A O 1
ATOM 822 N N . PHE A 1 108 ? 7.238 3.066 15.805 1 95.69 108 PHE A N 1
ATOM 823 C CA . PHE A 1 108 ? 7.004 3.857 17.016 1 95.69 108 PHE A CA 1
ATOM 824 C C . PHE A 1 108 ? 6.766 2.953 18.219 1 95.69 108 PHE A C 1
ATOM 826 O O . PHE A 1 108 ? 6.305 1.819 18.062 1 95.69 108 PHE A O 1
ATOM 833 N N . MET B 1 1 ? -5.898 -9.367 17.797 1 66.44 1 MET B N 1
ATOM 834 C CA . MET B 1 1 ? -6.695 -8.422 17.016 1 66.44 1 MET B CA 1
ATOM 835 C C . MET B 1 1 ? -5.984 -8.039 15.727 1 66.44 1 MET B C 1
ATOM 837 O O . MET B 1 1 ? -4.754 -8.039 15.664 1 66.44 1 MET B O 1
ATOM 841 N N . GLN B 1 2 ? -6.773 -7.957 14.57 1 89 2 GLN B N 1
ATOM 842 C CA . GLN B 1 2 ? -6.164 -7.695 13.266 1 89 2 GLN B CA 1
ATOM 843 C C . GLN B 1 2 ? -5.703 -6.246 13.164 1 89 2 GLN B C 1
ATOM 845 O O . GLN B 1 2 ? -6.398 -5.332 13.609 1 89 2 GLN B O 1
ATOM 850 N N . ALA B 1 3 ? -4.5 -6.016 12.727 1 97.94 3 ALA B N 1
ATOM 851 C CA . ALA B 1 3 ? -3.99 -4.66 12.547 1 97.94 3 ALA B CA 1
ATOM 852 C C . ALA B 1 3 ? -4.734 -3.938 11.43 1 97.94 3 ALA B C 1
ATOM 854 O O . ALA B 1 3 ? -5.449 -4.562 10.648 1 97.94 3 ALA B O 1
ATOM 855 N N . ALA B 1 4 ? -4.719 -2.59 11.438 1 98.62 4 ALA B N 1
ATOM 856 C CA . ALA B 1 4 ? -5.316 -1.744 10.406 1 98.62 4 ALA B CA 1
ATOM 857 C C . ALA B 1 4 ? -4.312 -0.716 9.891 1 98.62 4 ALA B C 1
ATOM 859 O O . ALA B 1 4 ? -3.318 -0.42 10.562 1 98.62 4 ALA B O 1
ATOM 860 N N . LYS B 1 5 ? -4.594 -0.256 8.734 1 98.56 5 LYS B N 1
ATOM 861 C CA . LYS B 1 5 ? -3.74 0.843 8.281 1 98.56 5 LYS B CA 1
ATOM 862 C C . LYS B 1 5 ? -4.504 1.79 7.363 1 98.56 5 LYS B C 1
ATOM 864 O O . LYS B 1 5 ? -5.465 1.384 6.703 1 98.56 5 LYS B O 1
ATOM 869 N N . LEU B 1 6 ? -4.125 3.09 7.434 1 98.69 6 LEU B N 1
ATOM 870 C CA . LEU B 1 6 ? -4.465 4.105 6.441 1 98.69 6 LEU B CA 1
ATOM 871 C C . LEU B 1 6 ? -3.459 4.105 5.297 1 98.69 6 LEU B C 1
ATOM 873 O O . LEU B 1 6 ? -2.248 4.094 5.527 1 98.69 6 LEU B O 1
ATOM 877 N N . ILE B 1 7 ? -3.973 4.051 4.113 1 98.88 7 ILE B N 1
ATOM 878 C CA . ILE B 1 7 ? -3.15 4.156 2.912 1 98.88 7 ILE B CA 1
ATOM 879 C C . ILE B 1 7 ? -3.455 5.465 2.189 1 98.88 7 ILE B C 1
ATOM 881 O O . ILE B 1 7 ? -4.613 5.758 1.886 1 98.88 7 ILE B O 1
ATOM 885 N N . VAL B 1 8 ? -2.469 6.281 1.955 1 98.88 8 VAL B N 1
ATOM 886 C CA . VAL B 1 8 ? -2.605 7.547 1.242 1 98.88 8 VAL B CA 1
ATOM 887 C C . VAL B 1 8 ? -1.804 7.496 -0.057 1 98.88 8 VAL B C 1
ATOM 889 O O . VAL B 1 8 ? -0.584 7.312 -0.035 1 98.88 8 VAL B O 1
ATOM 892 N N . MET B 1 9 ? -2.453 7.625 -1.166 1 98.75 9 MET B N 1
ATOM 893 C CA . MET B 1 9 ? -1.824 7.531 -2.48 1 98.75 9 MET B CA 1
ATOM 894 C C . MET B 1 9 ? -1.829 8.883 -3.184 1 98.75 9 MET B C 1
ATOM 896 O O . MET B 1 9 ? -2.891 9.398 -3.541 1 98.75 9 MET B O 1
ATOM 900 N N . TYR B 1 10 ? -0.623 9.422 -3.379 1 98.75 10 TYR B N 1
ATOM 901 C CA . TYR B 1 10 ? -0.466 10.734 -4 1 98.75 10 TYR B CA 1
ATOM 902 C C . TYR B 1 10 ? -0.263 10.602 -5.508 1 98.75 10 TYR B C 1
ATOM 904 O O . TYR B 1 10 ? 0.638 9.891 -5.957 1 98.75 10 TYR B O 1
ATOM 912 N N . PRO B 1 11 ? -1.066 11.32 -6.273 1 98.44 11 PRO B N 1
ATOM 913 C CA . PRO B 1 11 ? -0.765 11.383 -7.707 1 98.44 11 PRO B CA 1
ATOM 914 C C . PRO B 1 11 ? 0.53 12.133 -8.008 1 98.44 11 PRO B C 1
ATOM 916 O O . PRO B 1 11 ? 1.137 12.711 -7.102 1 98.44 11 PRO B O 1
ATOM 919 N N . LYS B 1 12 ? 0.947 12.062 -9.227 1 98.12 12 LYS B N 1
ATOM 920 C CA . LYS B 1 12 ? 2.154 12.781 -9.633 1 98.12 12 LYS B CA 1
ATOM 921 C C . LYS B 1 12 ? 2.004 14.281 -9.406 1 98.12 12 LYS B C 1
ATOM 923 O O . LYS B 1 12 ? 1.074 14.898 -9.93 1 98.12 12 LYS B O 1
ATOM 928 N N . PRO B 1 13 ? 2.893 14.828 -8.633 1 98.56 13 PRO B N 1
ATOM 929 C CA . PRO B 1 13 ? 2.816 16.266 -8.383 1 98.56 13 PRO B CA 1
ATOM 930 C C . PRO B 1 13 ? 3.205 17.109 -9.602 1 98.56 13 PRO B C 1
ATOM 932 O O . PRO B 1 13 ? 3.875 16.594 -10.508 1 98.56 13 PRO B O 1
ATOM 935 N N . THR B 1 14 ? 2.762 18.359 -9.633 1 98.38 14 THR B N 1
ATOM 936 C CA . THR B 1 14 ? 3.131 19.266 -10.703 1 98.38 14 THR B CA 1
ATOM 937 C C . THR B 1 14 ? 4.625 19.578 -10.664 1 98.38 14 THR B C 1
ATOM 939 O O . THR B 1 14 ? 5.238 19.828 -11.703 1 98.38 14 THR B O 1
ATOM 942 N N . ASP B 1 15 ? 5.203 19.531 -9.445 1 98.5 15 ASP B N 1
ATOM 943 C CA . ASP B 1 15 ? 6.629 19.734 -9.211 1 98.5 15 ASP B CA 1
ATOM 944 C C . ASP B 1 15 ? 7.145 18.781 -8.133 1 98.5 15 ASP B C 1
ATOM 946 O O . ASP B 1 15 ? 6.941 19.016 -6.941 1 98.5 15 ASP B O 1
ATOM 950 N N . PRO B 1 16 ? 7.812 17.766 -8.5 1 98.31 16 PRO B N 1
ATOM 951 C CA . PRO B 1 16 ? 8.258 16.75 -7.543 1 98.31 16 PRO B CA 1
ATOM 952 C C . PRO B 1 16 ? 9.18 17.312 -6.469 1 98.31 16 PRO B C 1
ATOM 954 O O . PRO B 1 16 ? 9.133 16.875 -5.316 1 98.31 16 PRO B O 1
ATOM 957 N N . ASP B 1 17 ? 10.047 18.234 -6.844 1 98.44 17 ASP B N 1
ATOM 958 C CA . ASP B 1 17 ? 10.977 18.797 -5.871 1 98.44 17 ASP B CA 1
ATOM 959 C C . ASP B 1 17 ? 10.234 19.531 -4.762 1 98.44 17 ASP B C 1
ATOM 961 O O . ASP B 1 17 ? 10.562 19.391 -3.582 1 98.44 17 ASP B O 1
ATOM 965 N N . ILE B 1 18 ? 9.273 20.328 -5.152 1 98.69 18 ILE B N 1
ATOM 966 C CA . ILE B 1 18 ? 8.477 21.062 -4.164 1 98.69 18 ILE B CA 1
ATOM 967 C C . ILE B 1 18 ? 7.703 20.062 -3.303 1 98.69 18 ILE B C 1
ATOM 969 O O . ILE B 1 18 ? 7.66 20.203 -2.076 1 98.69 18 ILE B O 1
ATOM 973 N N . PHE B 1 19 ? 7.074 19.078 -3.938 1 98.88 19 PHE B N 1
ATOM 974 C CA . PHE B 1 19 ? 6.332 18.062 -3.203 1 98.88 19 PHE B CA 1
ATOM 975 C C . PHE B 1 19 ? 7.223 17.375 -2.174 1 98.88 19 PHE B C 1
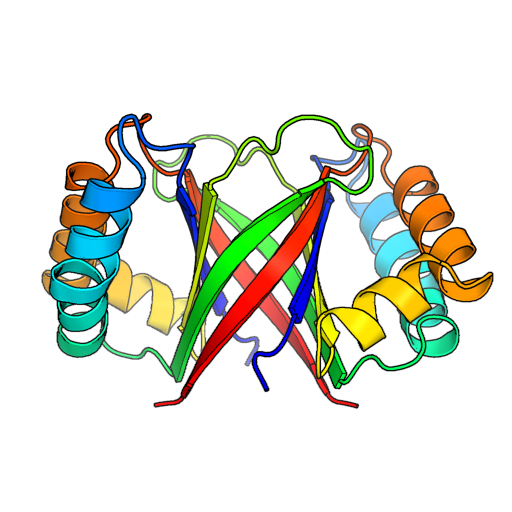ATOM 977 O O . PHE B 1 19 ? 6.867 17.297 -0.996 1 98.88 19 PHE B O 1
ATOM 984 N N . GLU B 1 20 ? 8.375 16.938 -2.605 1 98.62 20 GLU B N 1
ATOM 985 C CA . GLU B 1 20 ? 9.25 16.203 -1.705 1 98.62 20 GLU B CA 1
ATOM 986 C C . GLU B 1 20 ? 9.695 17.062 -0.529 1 98.62 20 GLU B C 1
ATOM 988 O O . GLU B 1 20 ? 9.797 16.578 0.6 1 98.62 20 GLU B O 1
ATOM 993 N N . HIS B 1 21 ? 10 18.281 -0.79 1 98.69 21 HIS B N 1
ATOM 994 C CA . HIS B 1 21 ? 10.375 19.188 0.288 1 98.69 21 HIS B CA 1
ATOM 995 C C . HIS B 1 21 ? 9.25 19.328 1.307 1 98.69 21 HIS B C 1
ATOM 997 O O . HIS B 1 21 ? 9.469 19.156 2.51 1 98.69 21 HIS B O 1
ATOM 1003 N N . ARG B 1 22 ? 8.039 19.594 0.863 1 98.81 22 ARG B N 1
ATOM 1004 C CA . ARG B 1 22 ? 6.902 19.797 1.76 1 98.81 22 ARG B CA 1
ATOM 1005 C C . ARG B 1 22 ? 6.527 18.484 2.457 1 98.81 22 ARG B C 1
ATOM 1007 O O . ARG B 1 22 ? 6.16 18.484 3.633 1 98.81 22 ARG B O 1
ATOM 1014 N N . TYR B 1 23 ? 6.633 17.422 1.752 1 98.81 23 TYR B N 1
ATOM 1015 C CA . TYR B 1 23 ? 6.305 16.109 2.309 1 98.81 23 TYR B CA 1
ATOM 1016 C C . TYR B 1 23 ? 7.246 15.758 3.453 1 98.81 23 TYR B C 1
ATOM 1018 O O . TYR B 1 23 ? 6.801 15.422 4.555 1 98.81 23 TYR B O 1
ATOM 1026 N N . THR B 1 24 ? 8.531 15.922 3.232 1 98.31 24 THR B N 1
ATOM 1027 C CA . THR B 1 24 ? 9.539 15.438 4.172 1 98.31 24 THR B CA 1
ATOM 1028 C C . THR B 1 24 ? 9.727 16.438 5.32 1 98.31 24 THR B C 1
ATOM 1030 O O . THR B 1 24 ? 9.93 16.031 6.465 1 98.31 24 THR B O 1
ATOM 1033 N N . GLU B 1 25 ? 9.594 17.703 5 1 98.56 25 GLU B N 1
ATOM 1034 C CA . GLU B 1 25 ? 9.953 18.703 6 1 98.56 25 GLU B CA 1
ATOM 1035 C C . GLU B 1 25 ? 8.727 19.203 6.746 1 98.56 25 GLU B C 1
ATOM 1037 O O . GLU B 1 25 ? 8.844 19.797 7.824 1 98.56 25 GLU B O 1
ATOM 1042 N N . GLU B 1 26 ? 7.57 19.078 6.145 1 98.81 26 GLU B N 1
ATOM 1043 C CA . GLU B 1 26 ? 6.352 19.578 6.773 1 98.81 26 GLU B CA 1
ATOM 1044 C C . GLU B 1 26 ? 5.406 18.422 7.125 1 98.81 26 GLU B C 1
ATOM 1046 O O . GLU B 1 26 ? 5.055 18.25 8.297 1 98.81 26 GLU B O 1
ATOM 1051 N N . HIS B 1 27 ? 5.016 17.656 6.172 1 98.88 27 HIS B N 1
ATOM 1052 C CA . HIS B 1 27 ? 3.891 16.734 6.324 1 98.88 27 HIS B CA 1
ATOM 1053 C C . HIS B 1 27 ? 4.246 15.578 7.246 1 98.88 27 HIS B C 1
ATOM 1055 O O . HIS B 1 27 ? 3.49 15.258 8.164 1 98.88 27 HIS B O 1
ATOM 1061 N N . VAL B 1 28 ? 5.414 14.984 6.992 1 98.38 28 VAL B N 1
ATOM 1062 C CA . VAL B 1 28 ? 5.797 13.805 7.762 1 98.38 28 VAL B CA 1
ATOM 1063 C C . VAL B 1 28 ? 5.977 14.188 9.234 1 98.38 28 VAL B C 1
ATOM 1065 O O . VAL B 1 28 ? 5.426 13.531 10.117 1 98.38 28 VAL B O 1
ATOM 1068 N N . PRO B 1 29 ? 6.723 15.297 9.562 1 98.44 29 PRO B N 1
ATOM 1069 C CA . PRO B 1 29 ? 6.809 15.703 10.969 1 98.44 29 PRO B CA 1
ATOM 1070 C C . PRO B 1 29 ? 5.441 15.953 11.594 1 98.44 29 PRO B C 1
ATOM 1072 O O . PRO B 1 29 ? 5.211 15.602 12.758 1 98.44 29 PRO B O 1
ATOM 1075 N N . MET B 1 30 ? 4.504 16.547 10.891 1 98.56 30 MET B N 1
ATOM 1076 C CA . MET B 1 30 ? 3.143 16.75 11.375 1 98.56 30 MET B CA 1
ATOM 1077 C C . MET B 1 30 ? 2.461 15.43 11.688 1 98.56 30 MET B C 1
ATOM 1079 O O . MET B 1 30 ? 1.851 15.266 12.742 1 98.56 30 MET B O 1
ATOM 1083 N N . ALA B 1 31 ? 2.545 14.492 10.75 1 98.44 31 ALA B N 1
ATOM 1084 C CA . ALA B 1 31 ? 1.924 13.188 10.93 1 98.44 31 ALA B CA 1
ATOM 1085 C C . ALA B 1 31 ? 2.479 12.477 12.164 1 98.44 31 ALA B C 1
ATOM 1087 O O . ALA B 1 31 ? 1.723 11.906 12.953 1 98.44 31 ALA B O 1
ATOM 1088 N N . VAL B 1 32 ? 3.785 12.516 12.32 1 97.31 32 VAL B N 1
ATOM 1089 C CA . VAL B 1 32 ? 4.457 11.867 13.445 1 97.31 32 VAL B CA 1
ATOM 1090 C C . VAL B 1 32 ? 3.979 12.484 14.758 1 97.31 32 VAL B C 1
ATOM 1092 O O . VAL B 1 32 ? 3.721 11.766 15.727 1 97.31 32 VAL B O 1
ATOM 1095 N N . GLU B 1 33 ? 3.807 13.719 14.758 1 97.75 33 GLU B N 1
ATOM 1096 C CA . GLU B 1 33 ? 3.426 14.422 15.977 1 97.75 33 GLU B CA 1
ATOM 1097 C C . GLU B 1 33 ? 1.938 14.258 16.266 1 97.75 33 GLU B C 1
ATOM 1099 O O . GLU B 1 33 ? 1.547 14 17.406 1 97.75 33 GLU B O 1
ATOM 1104 N N . LYS B 1 34 ? 1.089 14.336 15.273 1 98.5 34 LYS B N 1
ATOM 1105 C CA . LYS B 1 34 ? -0.324 14.609 15.523 1 98.5 34 LYS B CA 1
ATOM 1106 C C . LYS B 1 34 ? -1.16 13.336 15.383 1 98.5 34 LYS B C 1
ATOM 1108 O O . LYS B 1 34 ? -2.287 13.273 15.875 1 98.5 34 LYS B O 1
ATOM 1113 N N . MET B 1 35 ? -0.707 12.375 14.617 1 98.44 35 MET B N 1
ATOM 1114 C CA . MET B 1 35 ? -1.46 11.133 14.492 1 98.44 35 MET B CA 1
ATOM 1115 C C . MET B 1 35 ? -1.217 10.227 15.695 1 98.44 35 MET B C 1
ATOM 1117 O O . MET B 1 35 ? -0.131 9.656 15.836 1 98.44 35 MET B O 1
ATOM 1121 N N . VAL B 1 36 ? -2.209 10.039 16.469 1 98 36 VAL B N 1
ATOM 1122 C CA . VAL B 1 36 ? -2.068 9.305 17.719 1 98 36 VAL B CA 1
ATOM 1123 C C . VAL B 1 36 ? -2.42 7.836 17.516 1 98 36 VAL B C 1
ATOM 1125 O O . VAL B 1 36 ? -3.207 7.5 16.625 1 98 36 VAL B O 1
ATOM 1128 N N . GLY B 1 37 ? -1.812 6.953 18.281 1 98.31 37 GLY B N 1
ATOM 1129 C CA . GLY B 1 37 ? -2.146 5.539 18.266 1 98.31 37 GLY B CA 1
ATOM 1130 C C . GLY B 1 37 ? -1.437 4.77 17.156 1 98.31 37 GLY B C 1
ATOM 1131 O O . GLY B 1 37 ? -1.559 3.547 17.078 1 98.31 37 GLY B O 1
ATOM 1132 N N . LYS B 1 38 ? -0.718 5.48 16.359 1 98.5 38 LYS B N 1
ATOM 1133 C CA . LYS B 1 38 ? -0.001 4.828 15.266 1 98.5 38 LYS B CA 1
ATOM 1134 C C . LYS B 1 38 ? 1.125 3.947 15.797 1 98.5 38 LYS B C 1
ATOM 1136 O O . LYS B 1 38 ? 1.686 4.223 16.859 1 98.5 38 LYS B O 1
ATOM 1141 N N . THR B 1 39 ? 1.515 2.9 15.023 1 98.62 39 THR B N 1
ATOM 1142 C CA . THR B 1 39 ? 2.592 2.01 15.438 1 98.62 39 THR B CA 1
ATOM 1143 C C . THR B 1 39 ? 3.707 1.983 14.398 1 98.62 39 THR B C 1
ATOM 1145 O O . THR B 1 39 ? 4.82 1.538 14.688 1 98.62 39 THR B O 1
ATOM 1148 N N . ARG B 1 40 ? 3.457 2.385 13.211 1 98.5 40 ARG B N 1
ATOM 1149 C CA . ARG B 1 40 ? 4.426 2.334 12.117 1 98.5 40 ARG B CA 1
ATOM 1150 C C . ARG B 1 40 ? 4.035 3.293 11 1 98.5 40 ARG B C 1
ATOM 1152 O O . ARG B 1 40 ? 2.848 3.465 10.711 1 98.5 40 ARG B O 1
ATOM 1159 N N . PHE B 1 41 ? 4.934 3.943 10.469 1 98.56 41 PHE B N 1
ATOM 1160 C CA . PHE B 1 41 ? 4.812 4.773 9.273 1 98.56 41 PHE B CA 1
ATOM 1161 C C . PHE B 1 41 ? 5.715 4.254 8.156 1 98.56 41 PHE B C 1
ATOM 1163 O O . PHE B 1 41 ? 6.906 4.035 8.367 1 98.56 41 PHE B O 1
ATOM 1170 N N . VAL B 1 42 ? 5.129 4.004 6.984 1 98.5 42 VAL B N 1
ATOM 1171 C CA . VAL B 1 42 ? 5.871 3.545 5.812 1 98.5 42 VAL B CA 1
ATOM 1172 C C . VAL B 1 42 ? 5.703 4.547 4.672 1 98.5 42 VAL B C 1
ATOM 1174 O O . VAL B 1 42 ? 4.582 4.836 4.25 1 98.5 42 VAL B O 1
ATOM 1177 N N . ALA B 1 43 ? 6.77 5.105 4.176 1 98.44 43 ALA B N 1
ATOM 1178 C CA . ALA B 1 43 ? 6.797 6 3.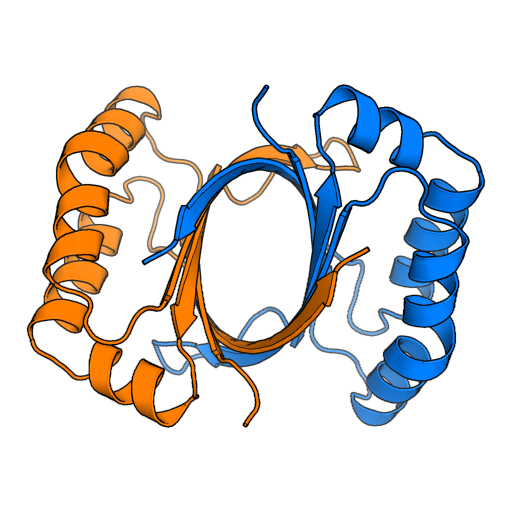021 1 98.44 43 ALA B CA 1
ATOM 1179 C C . ALA B 1 43 ? 7.418 5.316 1.81 1 98.44 43 ALA B C 1
ATOM 1181 O O . ALA B 1 43 ? 8.578 4.902 1.851 1 98.44 43 ALA B O 1
ATOM 1182 N N . SER B 1 44 ? 6.66 5.207 0.738 1 98.69 44 SER B N 1
ATOM 1183 C CA . SER B 1 44 ? 7.125 4.57 -0.491 1 98.69 44 SER B CA 1
ATOM 1184 C C . SER B 1 44 ? 7.23 5.582 -1.63 1 98.69 44 SER B C 1
ATOM 1186 O O . SER B 1 44 ? 6.289 6.332 -1.89 1 98.69 44 SER B O 1
ATOM 1188 N N . LEU B 1 45 ? 8.375 5.648 -2.238 1 98.44 45 LEU B N 1
ATOM 1189 C CA . LEU B 1 45 ? 8.539 6.34 -3.512 1 98.44 45 LEU B CA 1
ATOM 1190 C C . LEU B 1 45 ? 8.375 5.375 -4.68 1 98.44 45 LEU B C 1
ATOM 1192 O O . LEU B 1 45 ? 9.125 4.402 -4.797 1 98.44 45 LEU B O 1
ATOM 1196 N N . ILE B 1 46 ? 7.398 5.664 -5.57 1 98.38 46 ILE B N 1
ATOM 1197 C CA . ILE B 1 46 ? 7.129 4.773 -6.695 1 98.38 46 ILE B CA 1
ATOM 1198 C C . ILE B 1 46 ? 8.164 5 -7.793 1 98.38 46 ILE B C 1
ATOM 1200 O O . ILE B 1 46 ? 8.344 6.125 -8.266 1 98.38 46 ILE B O 1
ATOM 1204 N N . ILE B 1 47 ? 8.773 3.934 -8.203 1 97.06 47 ILE B N 1
ATOM 1205 C CA . ILE B 1 47 ? 9.867 3.99 -9.164 1 97.06 47 ILE B CA 1
ATOM 1206 C C . ILE B 1 47 ? 9.352 3.643 -10.555 1 97.06 47 ILE B C 1
ATOM 1208 O O . ILE B 1 47 ? 9.742 4.27 -11.547 1 97.06 47 ILE B O 1
ATOM 1212 N N . SER B 1 48 ? 8.57 2.646 -10.602 1 95.19 48 SER B N 1
ATOM 1213 C CA . SER B 1 48 ? 8.094 2.172 -11.891 1 95.19 48 SER B CA 1
ATOM 1214 C C . SER B 1 48 ? 6.895 1.237 -11.727 1 95.19 48 SER B C 1
ATOM 1216 O O . SER B 1 48 ? 6.492 0.927 -10.602 1 95.19 48 SER B O 1
ATOM 1218 N N . THR B 1 49 ? 6.305 1.011 -12.898 1 92.75 49 THR B N 1
ATOM 1219 C CA . THR B 1 49 ? 5.332 -0.074 -13 1 92.75 49 THR B CA 1
ATOM 1220 C C . THR B 1 49 ? 5.965 -1.309 -13.633 1 92.75 49 THR B C 1
ATOM 1222 O O . THR B 1 49 ? 6.922 -1.196 -14.406 1 92.75 49 THR B O 1
ATOM 1225 N N . ALA B 1 50 ? 5.457 -2.416 -13.273 1 82.75 50 ALA B N 1
ATOM 1226 C CA . ALA B 1 50 ? 6.004 -3.656 -13.82 1 82.75 50 ALA B CA 1
ATOM 1227 C C . ALA B 1 50 ? 5.805 -3.725 -15.336 1 82.75 50 ALA B C 1
ATOM 1229 O O . ALA B 1 50 ? 6.605 -4.336 -16.047 1 82.75 50 ALA B O 1
ATOM 1230 N N . ASP B 1 51 ? 4.773 -3.102 -15.82 1 83.81 51 ASP B N 1
ATOM 1231 C CA . ASP B 1 51 ? 4.488 -3.164 -17.25 1 83.81 51 ASP B CA 1
ATOM 1232 C C . ASP B 1 51 ? 5.16 -2.01 -17.984 1 83.81 51 ASP B C 1
ATOM 1234 O O . ASP B 1 51 ? 5.027 -1.89 -19.219 1 83.81 51 ASP B O 1
ATOM 1238 N N . GLY B 1 52 ? 5.773 -1.202 -17.375 1 85.12 52 GLY B N 1
ATOM 1239 C CA . GLY B 1 52 ? 6.531 -0.135 -18 1 85.12 52 GLY B CA 1
ATOM 1240 C C . GLY B 1 52 ? 5.703 1.105 -18.281 1 85.12 52 GLY B C 1
ATOM 1241 O O . GLY B 1 52 ? 6.238 2.139 -18.688 1 85.12 52 GLY B O 1
ATOM 1242 N N . LYS B 1 53 ? 4.406 1.053 -18.125 1 90.38 53 LYS B N 1
ATOM 1243 C CA . LYS B 1 53 ? 3.566 2.236 -18.266 1 90.38 53 LYS B CA 1
ATOM 1244 C C . LYS B 1 53 ? 3.787 3.221 -17.125 1 90.38 53 LYS B C 1
ATOM 1246 O O . LYS B 1 53 ? 4.285 2.842 -16.062 1 90.38 53 LYS B O 1
ATOM 1251 N N . PRO B 1 54 ? 3.41 4.535 -17.344 1 92.38 54 PRO B N 1
ATOM 1252 C CA . PRO B 1 54 ? 3.547 5.496 -16.25 1 92.38 54 PRO B CA 1
ATOM 1253 C C . PRO B 1 54 ? 2.709 5.129 -15.031 1 92.38 54 PRO B C 1
ATOM 1255 O O . PRO B 1 54 ? 1.545 4.742 -15.172 1 92.38 54 PRO B O 1
ATOM 1258 N N . ALA B 1 55 ? 3.322 5.176 -13.906 1 94.5 55 ALA B N 1
ATOM 1259 C CA . ALA B 1 55 ? 2.607 4.895 -12.656 1 94.5 55 ALA B CA 1
ATOM 1260 C C . ALA B 1 55 ? 1.592 5.992 -12.352 1 94.5 55 ALA B C 1
ATOM 1262 O O . ALA B 1 55 ? 1.885 7.18 -12.508 1 94.5 55 ALA B O 1
ATOM 1263 N N . PRO B 1 56 ? 0.439 5.625 -11.875 1 96.06 56 PRO B N 1
ATOM 1264 C CA . PRO B 1 56 ? -0.577 6.629 -11.555 1 96.06 56 PRO B CA 1
ATOM 1265 C C . PRO B 1 56 ? -0.294 7.355 -10.242 1 96.06 56 PRO B C 1
ATOM 1267 O O . PRO B 1 56 ? -0.935 8.367 -9.938 1 96.06 56 PRO B O 1
ATOM 1270 N N . TYR B 1 57 ? 0.628 6.828 -9.469 1 98.31 57 TYR B N 1
ATOM 1271 C CA . TYR B 1 57 ? 0.96 7.434 -8.18 1 98.31 57 TYR B CA 1
ATOM 1272 C C . TYR B 1 57 ? 2.453 7.723 -8.086 1 98.31 57 TYR B C 1
ATOM 1274 O O . TYR B 1 57 ? 3.27 7 -8.664 1 98.31 57 TYR B O 1
ATOM 1282 N N . TYR B 1 58 ? 2.77 8.742 -7.359 1 98.62 58 TYR B N 1
ATOM 1283 C CA . TYR B 1 58 ? 4.141 9.18 -7.137 1 98.62 58 TYR B CA 1
ATOM 1284 C C . TYR B 1 58 ? 4.656 8.695 -5.789 1 98.62 58 TYR B C 1
ATOM 1286 O O . TYR B 1 58 ? 5.773 8.188 -5.691 1 98.62 58 TYR B O 1
ATOM 1294 N N . ARG B 1 59 ? 3.85 8.844 -4.695 1 98.62 59 ARG B N 1
ATOM 1295 C CA . ARG B 1 59 ? 4.121 8.414 -3.328 1 98.62 59 ARG B CA 1
ATOM 1296 C C . ARG B 1 59 ? 2.918 7.691 -2.734 1 98.62 59 ARG B C 1
ATOM 1298 O O . ARG B 1 59 ? 1.775 8.109 -2.932 1 98.62 59 ARG B O 1
ATOM 1305 N N . ILE B 1 60 ? 3.248 6.691 -2.014 1 98.88 60 ILE B N 1
ATOM 1306 C CA . ILE B 1 60 ? 2.248 6.016 -1.195 1 98.88 60 ILE B CA 1
ATOM 1307 C C . ILE B 1 60 ? 2.721 5.957 0.256 1 98.88 60 ILE B C 1
ATOM 1309 O O . ILE B 1 60 ? 3.824 5.488 0.538 1 98.88 60 ILE B O 1
ATOM 1313 N N . ALA B 1 61 ? 1.934 6.461 1.119 1 98.88 61 ALA B N 1
ATOM 1314 C CA . ALA B 1 61 ? 2.203 6.434 2.555 1 98.88 61 ALA B CA 1
ATOM 1315 C C . ALA B 1 61 ? 1.23 5.508 3.277 1 98.88 61 ALA B C 1
ATOM 1317 O O . ALA B 1 61 ? 0.039 5.477 2.963 1 98.88 61 ALA B O 1
ATOM 1318 N N . GLU B 1 62 ? 1.748 4.797 4.211 1 98.88 62 GLU B N 1
ATOM 1319 C CA . GLU B 1 62 ? 0.936 3.898 5.023 1 98.88 62 GLU B CA 1
ATOM 1320 C C . GLU B 1 62 ? 1.172 4.133 6.512 1 98.88 62 GLU B C 1
ATOM 1322 O O . GLU B 1 62 ? 2.318 4.188 6.965 1 98.88 62 GLU B O 1
ATOM 1327 N N . VAL B 1 63 ? 0.137 4.289 7.227 1 98.81 63 VAL B N 1
ATOM 1328 C CA . VAL B 1 63 ? 0.19 4.465 8.672 1 98.81 63 VAL B CA 1
ATOM 1329 C C . VAL B 1 63 ? -0.537 3.312 9.359 1 98.81 63 VAL B C 1
ATOM 1331 O O . VAL B 1 63 ? -1.739 3.123 9.164 1 98.81 63 VAL B O 1
ATOM 1334 N N . TYR B 1 64 ? 0.156 2.562 10.172 1 98.81 64 TYR B N 1
ATOM 1335 C CA . TYR B 1 64 ? -0.369 1.36 10.812 1 98.81 64 TYR B CA 1
ATOM 1336 C C . TYR B 1 64 ? -0.897 1.67 12.203 1 98.81 64 TYR B C 1
ATOM 1338 O O . TYR B 1 64 ? -0.33 2.5 12.922 1 98.81 64 TYR B O 1
ATOM 1346 N N . PHE B 1 65 ? -1.863 0.951 12.602 1 98.81 65 PHE B N 1
ATOM 1347 C CA . PHE B 1 65 ? -2.506 0.983 13.906 1 98.81 65 PHE B CA 1
ATOM 1348 C C . PHE B 1 65 ? -2.748 -0.428 14.43 1 98.81 65 PHE B C 1
ATOM 1350 O O . PHE B 1 65 ? -2.896 -1.367 13.641 1 98.81 65 PHE B O 1
ATOM 1357 N N . PRO B 1 66 ? -2.816 -0.587 15.75 1 98.31 66 PRO B N 1
ATOM 1358 C CA . PRO B 1 66 ? -2.984 -1.938 16.297 1 98.31 66 PRO B CA 1
ATOM 1359 C C . PRO B 1 66 ? -4.379 -2.506 16.047 1 98.31 66 PRO B C 1
ATOM 1361 O O . PRO B 1 66 ? -4.598 -3.709 16.203 1 98.31 66 PRO B O 1
ATOM 1364 N N . SER B 1 67 ? -5.387 -1.629 15.719 1 98.25 67 SER B N 1
ATOM 1365 C CA . SER B 1 67 ? -6.762 -2.062 15.492 1 98.25 67 SER B CA 1
ATOM 1366 C C . SER B 1 67 ? -7.531 -1.043 14.656 1 98.25 67 SER B C 1
ATOM 1368 O O . SER B 1 67 ? -7.098 0.102 14.516 1 98.25 67 SER B O 1
ATOM 1370 N N . MET B 1 68 ? -8.672 -1.518 14.133 1 97.69 68 MET B N 1
ATOM 1371 C CA . MET B 1 68 ? -9.547 -0.63 13.367 1 97.69 68 MET B CA 1
ATOM 1372 C C . MET B 1 68 ? -10.086 0.491 14.25 1 97.69 68 MET B C 1
ATOM 1374 O O . MET B 1 68 ? -10.117 1.651 13.836 1 97.69 68 MET B O 1
ATOM 1378 N N . PRO B 1 69 ? -10.477 0.205 15.531 1 98 69 PRO B N 1
ATOM 1379 C CA . PRO B 1 69 ? -10.93 1.296 16.391 1 98 69 PRO B CA 1
ATOM 1380 C C . PRO B 1 69 ? -9.844 2.34 16.641 1 98 69 PRO B C 1
ATOM 1382 O O . PRO B 1 69 ? -10.141 3.539 16.688 1 98 69 PRO B O 1
ATOM 1385 N N . ALA B 1 70 ? -8.617 1.929 16.797 1 98.38 70 ALA B N 1
ATOM 1386 C CA . ALA B 1 70 ? -7.523 2.873 17 1 98.38 70 ALA B CA 1
ATOM 1387 C C . ALA B 1 70 ? -7.344 3.773 15.781 1 98.38 70 ALA B C 1
ATOM 1389 O O . ALA B 1 70 ? -7.125 4.98 15.914 1 98.38 70 ALA B O 1
ATOM 1390 N N . LEU B 1 71 ? -7.391 3.223 14.578 1 98.25 71 LEU B N 1
ATOM 1391 C CA . LEU B 1 71 ? -7.305 3.992 13.344 1 98.25 71 LEU B CA 1
ATOM 1392 C C . LEU B 1 71 ? -8.438 5.008 13.25 1 98.25 71 LEU B C 1
ATOM 1394 O O . LEU B 1 71 ? -8.203 6.184 12.969 1 98.25 71 LEU B O 1
ATOM 1398 N N . GLU B 1 72 ? -9.633 4.531 13.484 1 97.06 72 GLU B N 1
ATOM 1399 C CA . GLU B 1 72 ? -10.797 5.402 13.398 1 97.06 72 GLU B CA 1
ATOM 1400 C C . GLU B 1 72 ? -10.719 6.539 14.414 1 97.06 72 GLU B C 1
ATOM 1402 O O . GLU B 1 72 ? -11.062 7.68 14.102 1 97.06 72 GLU B O 1
ATOM 1407 N N . ALA B 1 73 ? -10.305 6.223 15.633 1 98.19 73 ALA B N 1
ATOM 1408 C CA . ALA B 1 73 ? -10.125 7.25 16.656 1 98.19 73 ALA B CA 1
ATOM 1409 C C . ALA B 1 73 ? -9.148 8.32 16.188 1 98.19 73 ALA B C 1
ATOM 1411 O O . ALA B 1 73 ? -9.383 9.516 16.375 1 98.19 73 ALA B O 1
ATOM 1412 N N . CYS B 1 74 ? -8.07 7.891 15.57 1 98.31 74 CYS B N 1
ATOM 1413 C CA . CYS B 1 74 ? -7.078 8.828 15.062 1 98.31 74 CYS B CA 1
ATOM 14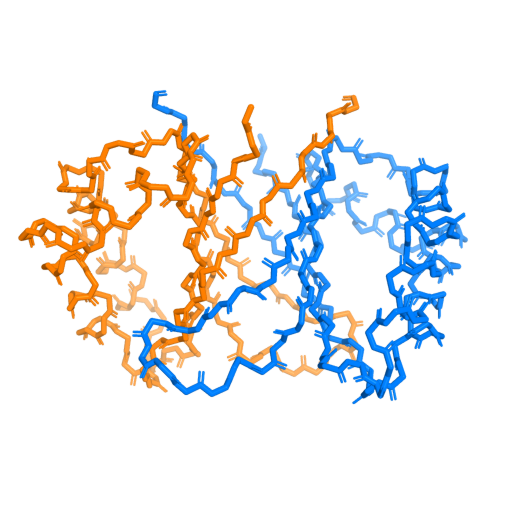14 C C . CYS B 1 74 ? -7.668 9.711 13.969 1 98.31 74 CYS B C 1
ATOM 1416 O O . CYS B 1 74 ? -7.523 10.93 14.008 1 98.31 74 CYS B O 1
ATOM 1418 N N . LEU B 1 75 ? -8.312 9.125 13 1 96.88 75 LEU B N 1
ATOM 1419 C CA . LEU B 1 75 ? -8.859 9.867 11.867 1 96.88 75 LEU B CA 1
ATOM 1420 C C . LEU B 1 75 ? -9.938 10.844 12.328 1 96.88 75 LEU B C 1
ATOM 1422 O O . LEU B 1 75 ? -10.156 11.875 11.688 1 96.88 75 LEU B O 1
ATOM 1426 N N . ASN B 1 76 ? -10.609 10.531 13.406 1 97 76 ASN B N 1
ATOM 1427 C CA . ASN B 1 76 ? -11.664 11.391 13.922 1 97 76 ASN B CA 1
ATOM 1428 C C . ASN B 1 76 ? -11.117 12.445 14.883 1 97 76 ASN B C 1
ATOM 1430 O O . ASN B 1 76 ? -11.852 13.312 15.344 1 97 76 ASN B O 1
ATOM 1434 N N . SER B 1 77 ? -9.922 12.398 15.297 1 98.19 77 SER B N 1
ATOM 1435 C CA . SER B 1 77 ? -9.281 13.383 16.172 1 98.19 77 SER B CA 1
ATOM 1436 C C . SER B 1 77 ? -8.938 14.656 15.398 1 98.19 77 SER B C 1
ATOM 1438 O O . SER B 1 77 ? -8.852 14.641 14.172 1 98.19 77 SER B O 1
ATOM 1440 N N . ILE B 1 78 ? -8.711 15.766 16.125 1 98.25 78 ILE B N 1
ATOM 1441 C CA . ILE B 1 78 ? -8.297 17.031 15.523 1 98.25 78 ILE B CA 1
ATOM 1442 C C . ILE B 1 78 ? -6.961 16.844 14.805 1 98.25 78 ILE B C 1
ATOM 1444 O O . ILE B 1 78 ? -6.789 17.312 13.672 1 98.25 78 ILE B O 1
ATOM 1448 N N . GLY B 1 79 ? -6 16.109 15.375 1 98.56 79 GLY B N 1
ATOM 1449 C CA . GLY B 1 79 ? -4.691 15.875 14.781 1 98.56 79 GLY B CA 1
ATOM 1450 C C . GLY B 1 79 ? -4.754 15.086 13.492 1 98.56 79 GLY B C 1
ATOM 1451 O O . GLY B 1 79 ? -4.074 15.422 12.516 1 98.56 79 GLY B O 1
ATOM 1452 N N . GLY B 1 80 ? -5.531 14.031 13.531 1 98.19 80 GLY B N 1
ATOM 1453 C CA . GLY B 1 80 ? -5.715 13.25 12.312 1 98.19 80 GLY B CA 1
ATOM 1454 C C . GLY B 1 80 ? -6.32 14.047 11.172 1 98.19 80 GLY B C 1
ATOM 1455 O O . GLY B 1 80 ? -5.867 13.953 10.031 1 98.19 80 GLY B O 1
ATOM 1456 N N . GLN B 1 81 ? -7.309 14.844 11.508 1 97.94 81 GLN B N 1
ATOM 1457 C CA . GLN B 1 81 ? -7.988 15.641 10.492 1 97.94 81 GLN B CA 1
ATOM 1458 C C . GLN B 1 81 ? -7.07 16.719 9.938 1 97.94 81 GLN B C 1
ATOM 1460 O O . GLN B 1 81 ? -7.066 16.984 8.727 1 97.94 81 GLN B O 1
ATOM 1465 N N . GLU B 1 82 ? -6.301 17.375 10.797 1 98.56 82 GLU B N 1
ATOM 1466 C CA . GLU B 1 82 ? -5.328 18.375 10.352 1 98.56 82 GLU B CA 1
ATOM 1467 C C . GLU B 1 82 ? -4.297 17.75 9.414 1 98.56 82 GLU B C 1
ATOM 1469 O O . GLU B 1 82 ? -3.912 18.359 8.414 1 98.56 82 GLU B O 1
ATOM 1474 N N . THR B 1 83 ? -3.844 16.578 9.758 1 98.69 83 THR B N 1
ATOM 1475 C CA . THR B 1 83 ? -2.844 15.891 8.953 1 98.69 83 THR B CA 1
ATOM 1476 C C . THR B 1 83 ? -3.412 15.523 7.586 1 98.69 83 THR B C 1
ATOM 1478 O O . THR B 1 83 ? -2.75 15.711 6.562 1 98.69 83 THR B O 1
ATOM 1481 N N . ALA B 1 84 ? -4.617 15 7.555 1 98.06 84 ALA B N 1
ATOM 1482 C CA . ALA B 1 84 ? -5.266 14.641 6.297 1 98.06 84 ALA B CA 1
ATOM 1483 C C 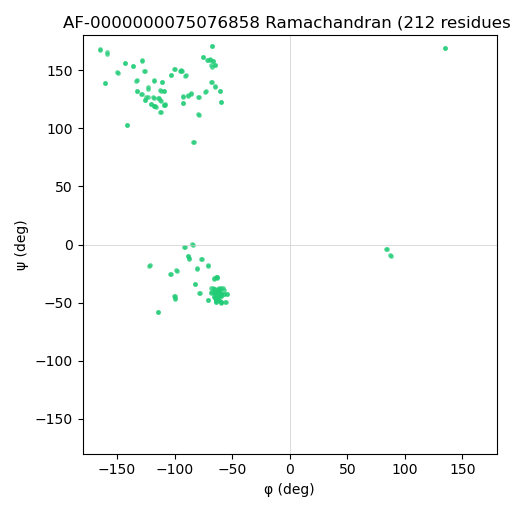. ALA B 1 84 ? -5.457 15.875 5.414 1 98.06 84 ALA B C 1
ATOM 1485 O O . ALA B 1 84 ? -5.227 15.812 4.203 1 98.06 84 ALA B O 1
ATOM 1486 N N . LYS B 1 85 ? -5.879 16.969 6.016 1 98.31 85 LYS B N 1
ATOM 1487 C CA . LYS B 1 85 ? -6.043 18.219 5.273 1 98.31 85 LYS B CA 1
ATOM 1488 C C . LYS B 1 85 ? -4.719 18.672 4.672 1 98.31 85 LYS B C 1
ATOM 1490 O O . LYS B 1 85 ? -4.68 19.156 3.535 1 98.31 85 LYS B O 1
ATOM 1495 N N . HIS B 1 86 ? -3.654 18.578 5.43 1 98.88 86 HIS B N 1
ATOM 1496 C CA . HIS B 1 86 ? -2.338 18.984 4.941 1 98.88 86 HIS B CA 1
ATOM 1497 C C . HIS B 1 86 ? -1.881 18.094 3.795 1 98.88 86 HIS B C 1
ATOM 1499 O O . HIS B 1 86 ? -1.237 18.562 2.854 1 98.88 86 HIS B O 1
ATOM 1505 N N . ALA B 1 87 ? -2.166 16.766 3.873 1 98.75 87 ALA B N 1
ATOM 1506 C CA . ALA B 1 87 ? -1.875 15.867 2.764 1 98.75 87 ALA B CA 1
ATOM 1507 C C . ALA B 1 87 ? -2.521 16.359 1.472 1 98.75 87 ALA B C 1
ATOM 1509 O O . ALA B 1 87 ? -1.9 16.328 0.406 1 98.75 87 ALA B O 1
ATOM 1510 N N . VAL B 1 88 ? -3.752 16.797 1.589 1 98.56 88 VAL B N 1
ATOM 1511 C CA . VAL B 1 88 ? -4.457 17.328 0.427 1 98.56 88 VAL B CA 1
ATOM 1512 C C . VAL B 1 88 ? -3.779 18.609 -0.054 1 98.56 88 VAL B C 1
ATOM 1514 O O . VAL B 1 88 ? -3.59 18.812 -1.257 1 98.56 88 VAL B O 1
ATOM 1517 N N . GLU B 1 89 ? -3.389 19.438 0.859 1 98.69 89 GLU B N 1
ATOM 1518 C CA . GLU B 1 89 ? -2.793 20.734 0.551 1 98.69 89 GLU B CA 1
ATOM 1519 C C . GLU B 1 89 ? -1.499 20.562 -0.244 1 98.69 89 GLU B C 1
ATOM 1521 O O . GLU B 1 89 ? -1.23 21.344 -1.166 1 98.69 89 GLU B O 1
ATOM 1526 N N . ILE B 1 90 ? -0.686 19.609 0.059 1 98.81 90 ILE B N 1
ATOM 1527 C CA . ILE B 1 90 ? 0.634 19.5 -0.552 1 98.81 90 ILE B CA 1
ATOM 1528 C C . ILE B 1 90 ? 0.542 18.719 -1.854 1 98.81 90 ILE B C 1
ATOM 1530 O O . ILE B 1 90 ? 1.513 18.641 -2.611 1 98.81 90 ILE B O 1
ATOM 1534 N N . SER B 1 91 ? -0.553 18.078 -2.096 1 98.62 91 SER B N 1
ATOM 1535 C CA . SER B 1 91 ? -0.755 17.25 -3.275 1 98.62 91 SER B CA 1
ATOM 1536 C C . SER B 1 91 ? -1.177 18.078 -4.48 1 98.62 91 SER B C 1
ATOM 1538 O O . SER B 1 91 ? -2.357 18.109 -4.832 1 98.62 91 SER B O 1
ATOM 1540 N N . SER B 1 92 ? -0.257 18.594 -5.258 1 98.44 92 SER B N 1
ATOM 1541 C CA . SER B 1 92 ? -0.52 19.562 -6.32 1 98.44 92 SER B CA 1
ATOM 1542 C C . SER B 1 92 ? -1.019 18.859 -7.582 1 98.44 92 SER B C 1
ATOM 1544 O O . SER B 1 92 ? -1.562 19.516 -8.484 1 98.44 92 SER B O 1
ATOM 1546 N N . GLY B 1 93 ? -0.773 17.625 -7.734 1 97.62 93 GLY B N 1
ATOM 1547 C CA . GLY B 1 93 ? -1.181 16.891 -8.922 1 97.62 93 GLY B CA 1
ATOM 1548 C C . GLY B 1 93 ? -2.613 16.391 -8.859 1 97.62 93 GLY B C 1
ATOM 1549 O O . GLY B 1 93 ? -3.098 15.758 -9.789 1 97.62 93 GLY B O 1
ATOM 1550 N N . GLY B 1 94 ? -3.338 16.672 -7.727 1 97.56 94 GLY B N 1
ATOM 1551 C CA . GLY B 1 94 ? -4.688 16.203 -7.465 1 97.56 94 GLY B CA 1
ATOM 1552 C C . GLY B 1 94 ? -4.867 15.672 -6.051 1 97.56 94 GLY B C 1
ATOM 1553 O O . GLY B 1 94 ? -3.891 15.469 -5.328 1 97.56 94 GLY B O 1
ATOM 1554 N N . ALA B 1 95 ? -6.145 15.438 -5.672 1 96.5 95 ALA B N 1
ATOM 1555 C CA . ALA B 1 95 ? -6.422 14.93 -4.332 1 96.5 95 ALA B CA 1
ATOM 1556 C C . ALA B 1 95 ? -5.844 13.531 -4.141 1 96.5 95 ALA B C 1
ATOM 1558 O O . ALA B 1 95 ? -5.945 12.688 -5.031 1 96.5 95 ALA B O 1
ATOM 1559 N N . PRO B 1 96 ? -5.211 13.281 -3.025 1 98.12 96 PRO B N 1
ATOM 1560 C CA . PRO B 1 96 ? -4.801 11.898 -2.746 1 98.12 96 PRO B CA 1
ATOM 1561 C C . PRO B 1 96 ? -5.988 10.953 -2.578 1 98.12 96 PRO B C 1
ATOM 1563 O O . PRO B 1 96 ? -7.094 11.398 -2.246 1 98.12 96 PRO B O 1
ATOM 1566 N N . LEU B 1 97 ? -5.734 9.727 -2.844 1 98.06 97 LEU B N 1
ATOM 1567 C CA . LEU B 1 97 ? -6.668 8.68 -2.457 1 98.06 97 LEU B CA 1
ATOM 1568 C C . LEU B 1 97 ? -6.379 8.188 -1.04 1 98.06 97 LEU B C 1
ATOM 1570 O O . LEU B 1 97 ? -5.227 7.914 -0.696 1 98.06 97 LEU B O 1
ATOM 1574 N N . PHE B 1 98 ? -7.414 8.156 -0.186 1 98.44 98 PHE B N 1
ATOM 1575 C 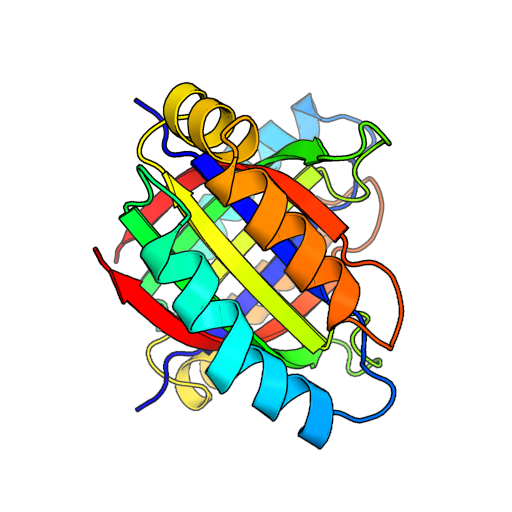CA . PHE B 1 98 ? -7.32 7.641 1.174 1 98.44 98 PHE B CA 1
ATOM 1576 C C . PHE B 1 98 ? -8.07 6.32 1.302 1 98.44 98 PHE B C 1
ATOM 1578 O O . PHE B 1 98 ? -9.273 6.262 1.064 1 98.44 98 PHE B O 1
ATOM 1585 N N . LEU B 1 99 ? -7.371 5.289 1.666 1 98.38 99 LEU B N 1
ATOM 1586 C CA . LEU B 1 99 ? -7.973 3.973 1.859 1 98.38 99 LEU B CA 1
ATOM 1587 C C . LEU B 1 99 ? -7.816 3.51 3.305 1 98.38 99 LEU B C 1
ATOM 1589 O O . LEU B 1 99 ? -6.758 3.701 3.91 1 98.38 99 LEU B O 1
ATOM 1593 N N . ILE B 1 100 ? -8.852 2.891 3.797 1 98.19 100 ILE B N 1
ATOM 1594 C CA . ILE B 1 100 ? -8.844 2.252 5.105 1 98.19 100 ILE B CA 1
ATOM 1595 C C . ILE B 1 100 ? -8.859 0.733 4.941 1 98.19 100 ILE B C 1
ATOM 1597 O O . ILE B 1 100 ? -9.648 0.199 4.156 1 98.19 100 ILE B O 1
ATOM 1601 N N . SER B 1 101 ? -7.945 0.078 5.695 1 98.38 101 SER B N 1
ATOM 1602 C CA . SER B 1 101 ? -7.824 -1.35 5.414 1 98.38 101 SER B CA 1
ATOM 1603 C C . SER B 1 101 ? -7.57 -2.145 6.691 1 98.38 101 SER B C 1
ATOM 1605 O O . SER B 1 101 ? -7.105 -1.592 7.691 1 98.38 101 SER B O 1
ATOM 1607 N N . GLU B 1 102 ? -7.914 -3.439 6.707 1 98.31 102 GLU B N 1
ATOM 1608 C CA . GLU B 1 102 ? -7.414 -4.449 7.637 1 98.31 102 GLU B CA 1
ATOM 1609 C C . GLU B 1 102 ? -6.168 -5.137 7.086 1 98.31 102 GLU B C 1
ATOM 1611 O O . GLU B 1 102 ? -6.066 -5.379 5.879 1 98.31 102 GLU B O 1
ATOM 1616 N N . VAL B 1 103 ? -5.258 -5.484 8.008 1 98.44 103 VAL B N 1
ATOM 1617 C CA . VAL B 1 103 ? -3.938 -5.863 7.52 1 98.44 103 VAL B CA 1
ATOM 1618 C C . VAL B 1 103 ? -3.49 -7.16 8.188 1 98.44 103 VAL B C 1
ATOM 1620 O O . VAL B 1 103 ? -3.629 -7.324 9.398 1 98.44 103 VAL B O 1
ATOM 1623 N N . GLU B 1 104 ? -3.031 -8.062 7.43 1 97.62 104 GLU B N 1
ATOM 1624 C CA . GLU B 1 104 ? -2.27 -9.227 7.883 1 97.62 104 GLU B CA 1
ATOM 1625 C C . GLU B 1 104 ? -0.821 -9.156 7.41 1 97.62 104 GLU B C 1
ATOM 1627 O O . GLU B 1 104 ? -0.557 -8.859 6.242 1 97.62 104 GLU B O 1
ATOM 1632 N N . THR B 1 105 ? 0.09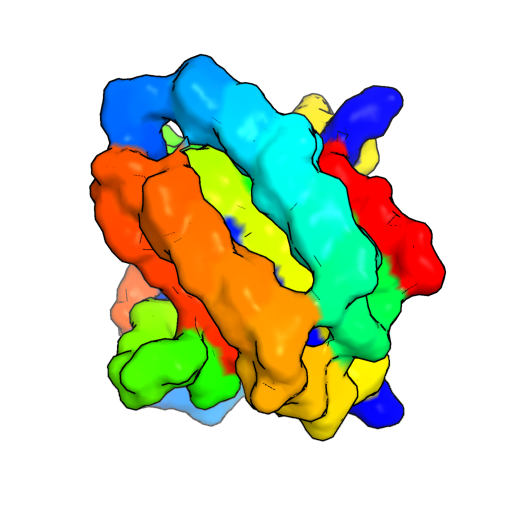 -9.406 8.336 1 97.62 105 THR B N 1
ATOM 1633 C CA . THR B 1 105 ? 1.512 -9.336 8.023 1 97.62 105 THR B CA 1
ATOM 1634 C C . THR B 1 105 ? 2.203 -10.656 8.336 1 97.62 105 THR B C 1
ATOM 1636 O O . THR B 1 105 ? 1.943 -11.273 9.375 1 97.62 105 THR B O 1
ATOM 1639 N N . VAL B 1 106 ? 3.006 -11.062 7.441 1 96.38 106 VAL B N 1
ATOM 1640 C CA . VAL B 1 106 ? 3.855 -12.227 7.641 1 96.38 106 VAL B CA 1
ATOM 1641 C C . VAL B 1 106 ? 5.316 -11.852 7.406 1 96.38 106 VAL B C 1
ATOM 1643 O O . VAL B 1 106 ? 5.68 -11.375 6.332 1 96.38 106 VAL B O 1
ATOM 1646 N N . ASP B 1 107 ? 6.203 -12.164 8.391 1 96.62 107 ASP B N 1
ATOM 1647 C CA . ASP B 1 107 ? 7.637 -11.914 8.266 1 96.62 107 ASP B CA 1
ATOM 1648 C C . ASP B 1 107 ? 8.391 -13.203 7.953 1 96.62 107 ASP B C 1
ATOM 1650 O O . ASP B 1 107 ? 8.039 -14.273 8.453 1 96.62 107 ASP B O 1
ATOM 1654 N N . PHE B 1 108 ? 9.406 -13.094 7.199 1 95.69 108 PHE B N 1
ATOM 1655 C CA . PHE B 1 108 ? 10.211 -14.25 6.828 1 95.69 108 PHE B CA 1
ATOM 1656 C C . PHE B 1 108 ? 11.641 -14.094 7.332 1 95.69 108 PHE B C 1
ATOM 1658 O O . PHE B 1 108 ? 12.125 -12.977 7.516 1 95.69 108 PHE B O 1
#

InterPro domains:
  IPR009799 EthD domain [PF07110] (13-83)
  IPR009799 EthD domain [TIGR02118] (4-105)
  IPR011008 Dimeric alpha-beta barrel [SSF54909] (4-103)

Radius of gyration: 16.68 Å; Cα contacts (8 Å, |Δi|>4): 468; chains: 2; bounding box: 38×42×36 Å

Organism: Methylotuvimicrobium buryatense (NCBI:txid95641)

Foldseek 3Di:
DWKKKKKKFFFDAPDVVQLVCCCVVPLVVLCVPQQPQWDDKDKDADDADPVGDDDRTGIMIMTMHRDPVSNVVRCPDPSNVVSQVVQQVSRRVHGIDIDMDTDDDDDD/DWKKKKKKFFFDAPDVVQLVCCCVVPLVVLCVPQQPQWDDKDKDADDADPVGDDDRTGIMIMTMHRDPVSNVVRCPDPSNVVSQVVQQVSRRVHGIDIDMDTDDDDDD

Nearest PDB structures (foldseek):
  2ftr-assembly1_B  TM=9.283E-01  e=1.693E-09  Halalkalibacterium halodurans C-125
  5xzq-assembly2_D  TM=7.639E-01  e=2.095E-04  Passiflora edulis
  3bb5-assembly2_C  TM=6.865E-01  e=7.430E-05  Jannaschia sp. CCS1
  3bn7-assembly1_A-2  TM=6.644E-01  e=9.627E-05  Caulobacter vibrioides CB15
  1r6y-assembly1_A  TM=6.150E-01  e=2.235E-04  Escherichia coli

pLDDT: mean 97.23, std 4.08, range [66.44, 98.88]

Secondary structure (DSSP, 8-state):
--EEEEEEEEPPPS-HHHHHHHIIIIIHHHHHHH-TT--EEEEEEEEEETTSSPPS-SEEEEEEESSHHHHHHHHHSHHHHHHHHHHHHH-TTSPPEEEEEEEEEEE-/--EEEEEEEEPPPS-HHHHHHHIIIIIHHHHHHH-TT--EEEEEEEEEETTSSPPS-SEEEEEEESSHHHHHHHHHSHHHHHHHHHHHHH-TTSPPEEEEEEEEEEE-

Sequence (216 aa):
MQAAKLIVMYPKPTDPDIFEHRYTEEHVPMAVEKMVGKTRFVASLIISTADGKPAPYYRIAEVYFPSMPALEACLNSIGGQETAKHAVEISSGGAPLFLISEVETVDFMQAAKLIVMYPKPTDPDIFEHRYTEEHVPMAVEKMVGKTRFVASLIISTADGKPAPYYRIAEVYFPSMPALEACLNSIGGQETAKHAVEISSGGAPLFLISEVETVDF

Solvent-accessible surface area (backbone atoms only — not comparable to full-atom values): 10794 Å² total; per-residue (Å²): 124,63,29,14,31,43,37,39,39,29,34,51,45,81,45,60,69,61,37,50,49,46,42,64,71,46,48,47,58,45,39,68,70,38,38,53,68,54,41,34,41,37,46,29,44,50,74,41,26,78,82,67,52,85,58,76,45,37,36,41,36,36,41,30,16,69,24,58,68,45,43,51,51,21,56,72,32,72,40,23,43,53,42,54,53,48,54,42,68,60,33,69,46,40,75,51,47,47,38,34,28,44,40,48,77,46,79,103,126,62,29,14,32,44,36,39,38,29,33,51,46,81,46,59,68,62,38,50,49,46,41,65,72,46,48,48,56,46,40,68,71,38,40,52,68,55,41,34,41,36,46,30,44,51,73,41,26,78,83,67,53,86,59,77,45,37,38,40,37,36,42,29,17,69,24,58,67,45,44,51,52,21,56,70,32,72,40,23,43,54,41,53,51,48,54,43,68,59,33,69,45,40,75,49,48,48,36,34,29,42,40,48,78,47,79,103